Protein AF-A0A2G6E6X2-F1 (afdb_monomer)

Structure (mmCIF, N/CA/C/O backbone):
data_AF-A0A2G6E6X2-F1
#
_entry.id   AF-A0A2G6E6X2-F1
#
loop_
_atom_site.group_PDB
_atom_site.id
_atom_site.type_symbol
_atom_site.label_atom_id
_atom_site.label_alt_id
_atom_site.label_comp_id
_atom_site.label_asym_id
_atom_site.label_entity_id
_atom_site.label_seq_id
_atom_site.pdbx_PDB_ins_code
_atom_site.Cartn_x
_atom_site.Cartn_y
_atom_site.Cartn_z
_atom_site.occupancy
_atom_site.B_iso_or_equiv
_atom_site.auth_seq_id
_atom_site.auth_comp_id
_atom_site.auth_asym_id
_atom_site.auth_atom_id
_atom_site.pdbx_PDB_model_num
ATOM 1 N N . MET A 1 1 ? -50.932 -35.150 56.507 1.00 39.62 1 MET A N 1
ATOM 2 C CA . MET A 1 1 ? -50.829 -35.403 55.051 1.00 39.62 1 MET A CA 1
ATOM 3 C C . MET A 1 1 ? -49.916 -34.354 54.433 1.00 39.62 1 MET A C 1
ATOM 5 O O . MET A 1 1 ? -49.886 -33.232 54.918 1.00 39.62 1 MET A O 1
ATOM 9 N N . LYS A 1 2 ? -49.070 -34.792 53.497 1.00 39.12 2 LYS A N 1
ATOM 10 C CA . LYS A 1 2 ? -47.773 -34.206 53.121 1.00 39.12 2 LYS A CA 1
ATOM 11 C C . LYS A 1 2 ? -47.887 -32.875 52.360 1.00 39.12 2 LYS A C 1
ATOM 13 O O . LYS A 1 2 ? -48.708 -32.743 51.461 1.00 39.12 2 LYS A O 1
ATOM 18 N N . LYS A 1 3 ? -47.009 -31.933 52.724 1.00 49.38 3 LYS A N 1
ATOM 19 C CA . LYS A 1 3 ? -46.726 -30.660 52.047 1.00 49.38 3 LYS A CA 1
ATOM 20 C C . LYS A 1 3 ? -45.724 -30.907 50.915 1.00 49.38 3 LYS A C 1
ATOM 22 O O . LYS A 1 3 ? -44.636 -31.379 51.216 1.00 49.38 3 LYS A O 1
ATOM 27 N N . TYR A 1 4 ? -46.055 -30.544 49.677 1.00 47.88 4 TYR A N 1
ATOM 28 C CA . TYR A 1 4 ? -45.090 -30.319 48.591 1.00 47.88 4 TYR A CA 1
ATOM 29 C C . TYR A 1 4 ? -45.676 -29.264 47.645 1.00 47.88 4 TYR A C 1
ATOM 31 O O . TYR A 1 4 ? -46.394 -29.597 46.708 1.00 47.88 4 TYR A O 1
ATOM 39 N N . PHE A 1 5 ? -45.425 -27.984 47.929 1.00 47.22 5 PHE A N 1
ATOM 40 C CA . PHE A 1 5 ? -45.621 -26.920 46.946 1.00 47.22 5 PHE A CA 1
ATOM 41 C C . PHE A 1 5 ? -44.286 -26.688 46.250 1.00 47.22 5 PHE A C 1
ATOM 43 O O . PHE A 1 5 ? -43.267 -26.442 46.892 1.00 47.22 5 PHE A O 1
ATOM 50 N N . ALA A 1 6 ? -44.319 -26.888 44.939 1.00 46.56 6 ALA A N 1
ATOM 51 C CA . ALA A 1 6 ? -43.189 -26.900 44.038 1.00 46.56 6 ALA A CA 1
ATOM 52 C C . ALA A 1 6 ? -42.480 -25.540 43.994 1.00 46.56 6 ALA A C 1
ATOM 54 O O . ALA A 1 6 ? -43.104 -24.503 43.768 1.00 46.56 6 ALA A O 1
ATOM 55 N N . HIS A 1 7 ? -41.159 -25.568 44.167 1.00 42.25 7 HIS A N 1
ATOM 56 C CA . HIS A 1 7 ? -40.281 -24.463 43.814 1.00 42.25 7 HIS A CA 1
ATOM 57 C C . HIS A 1 7 ? -40.284 -24.302 42.290 1.00 42.25 7 HIS A C 1
ATOM 59 O O . HIS A 1 7 ? -39.694 -25.104 41.568 1.00 42.25 7 HIS A O 1
ATOM 65 N N . LEU A 1 8 ? -40.973 -23.270 41.804 1.00 44.78 8 LEU A N 1
ATOM 66 C CA . LEU A 1 8 ? -40.861 -22.790 40.433 1.00 44.78 8 LEU A CA 1
ATOM 67 C C . LEU A 1 8 ? -39.508 -22.073 40.312 1.00 44.78 8 LEU A C 1
ATOM 69 O O . LEU A 1 8 ? -39.375 -20.903 40.669 1.00 44.78 8 LEU A O 1
ATOM 73 N N . ALA A 1 9 ? -38.481 -22.807 39.889 1.00 46.12 9 ALA A N 1
ATOM 74 C CA . ALA A 1 9 ? -37.189 -22.240 39.539 1.00 46.12 9 ALA A CA 1
ATOM 75 C C . ALA A 1 9 ? -37.360 -21.406 38.261 1.00 46.12 9 ALA A C 1
ATOM 77 O O . ALA A 1 9 ? -37.463 -21.943 37.159 1.00 46.12 9 ALA A O 1
ATOM 78 N N . VAL A 1 10 ? -37.443 -20.087 38.425 1.00 47.53 10 VAL A N 1
ATOM 79 C CA . VAL A 1 10 ? -37.364 -19.119 37.329 1.00 47.53 10 VAL A CA 1
ATOM 80 C C . VAL A 1 10 ? -35.940 -19.185 36.786 1.00 47.53 10 VAL A C 1
ATOM 82 O O . VAL A 1 10 ? -35.002 -18.662 37.382 1.00 47.53 10 VAL A O 1
ATOM 85 N N . PHE A 1 11 ? -35.776 -19.909 35.681 1.00 45.44 11 PHE A N 1
ATOM 86 C CA . PHE A 1 11 ? -34.536 -19.975 34.922 1.00 45.44 11 PHE A CA 1
ATOM 87 C C . PHE A 1 11 ? -34.435 -18.682 34.105 1.00 45.44 11 PHE A C 1
ATOM 89 O O . PHE A 1 11 ? -34.909 -18.596 32.974 1.00 45.44 11 PHE A O 1
ATOM 96 N N . THR A 1 12 ? -33.892 -17.631 34.718 1.00 47.84 12 THR A N 1
ATOM 97 C CA . THR A 1 12 ? -33.535 -16.402 34.009 1.00 47.84 12 THR A CA 1
ATOM 98 C C . THR A 1 12 ? -32.356 -16.739 33.105 1.00 47.84 12 THR A C 1
ATOM 100 O O . THR A 1 12 ? -31.218 -16.833 33.559 1.00 47.84 12 THR A O 1
ATOM 103 N N . ILE A 1 13 ? -32.640 -16.996 31.829 1.00 49.22 13 ILE A N 1
ATOM 104 C CA . ILE A 1 13 ? -31.617 -17.107 30.792 1.00 49.22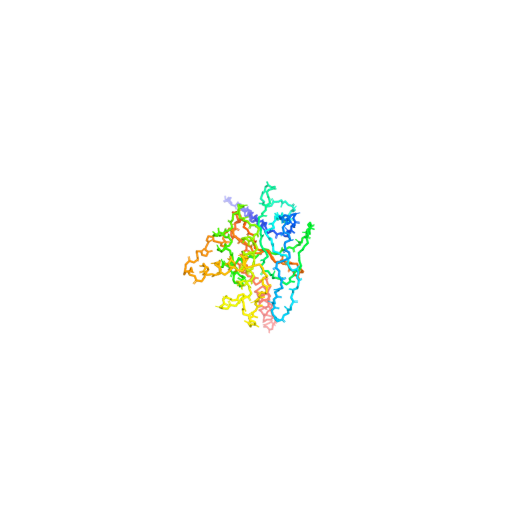 13 ILE A CA 1
ATOM 105 C C . ILE A 1 13 ? -30.956 -15.732 30.717 1.00 49.22 13 ILE A C 1
ATOM 107 O O . ILE A 1 13 ? -31.559 -14.769 30.244 1.00 49.22 13 ILE A O 1
ATOM 111 N N . ALA A 1 14 ? -29.749 -15.638 31.272 1.00 43.75 14 ALA A N 1
ATOM 112 C CA . ALA A 1 14 ? -28.878 -14.491 31.114 1.00 43.75 14 ALA A CA 1
ATOM 113 C C . ALA A 1 14 ? -28.664 -14.291 29.611 1.00 43.75 14 ALA A C 1
ATOM 115 O O . ALA A 1 14 ? -28.011 -15.105 28.958 1.00 43.75 14 ALA A O 1
ATOM 116 N N . LEU A 1 15 ? -29.294 -13.248 29.063 1.00 42.19 15 LEU A N 1
ATOM 117 C CA . LEU A 1 15 ? -29.033 -12.782 27.712 1.00 42.19 15 LEU A CA 1
ATOM 118 C C . LEU A 1 15 ? -27.537 -12.494 27.625 1.00 42.19 15 LEU A C 1
ATOM 120 O O . LEU A 1 15 ? -27.013 -11.627 28.322 1.00 42.19 15 LEU A O 1
ATOM 124 N N . SER A 1 16 ? -26.873 -13.277 26.787 1.00 40.50 16 SER A N 1
ATOM 125 C CA . SER A 1 16 ? -25.506 -13.085 26.343 1.00 40.50 16 SER A CA 1
ATOM 126 C C . SER A 1 16 ? -25.294 -11.625 25.956 1.00 40.50 16 SER A C 1
ATOM 128 O O . SER A 1 16 ? -25.877 -11.136 24.987 1.00 40.50 16 SER A O 1
ATOM 130 N N . SER A 1 17 ? -24.454 -10.937 26.722 1.00 36.91 17 SER A N 1
ATOM 131 C CA . SER A 1 17 ? -23.804 -9.707 26.304 1.00 36.91 17 SER A CA 1
ATOM 132 C C . SER A 1 17 ? -22.974 -10.029 25.065 1.00 36.91 17 SER A C 1
ATOM 134 O O . SER A 1 17 ? -21.858 -10.537 25.170 1.00 36.91 17 SER A O 1
ATOM 136 N N . PHE A 1 18 ? -23.552 -9.803 23.888 1.00 39.22 18 PHE A N 1
ATOM 137 C CA . PHE A 1 18 ? -22.788 -9.723 22.657 1.00 39.22 18 PHE A CA 1
ATOM 138 C C . PHE A 1 18 ? -21.896 -8.496 22.792 1.00 39.22 18 PHE A C 1
ATOM 140 O O . PHE A 1 18 ? -22.366 -7.363 22.697 1.00 39.22 18 PHE A O 1
ATOM 147 N N . SER A 1 19 ? -20.622 -8.724 23.089 1.00 35.84 19 SER A N 1
ATOM 148 C CA . SER A 1 19 ? -19.588 -7.722 22.892 1.00 35.84 19 SER A CA 1
ATOM 149 C C . SER A 1 19 ? -19.613 -7.377 21.406 1.00 35.84 19 SER A C 1
ATOM 151 O O . SER A 1 19 ? -19.206 -8.192 20.581 1.00 35.84 19 SER A O 1
ATOM 153 N N . ALA A 1 20 ? -20.182 -6.223 21.056 1.00 42.12 20 ALA A N 1
ATOM 154 C CA . ALA A 1 20 ? -20.065 -5.687 19.712 1.00 42.12 20 ALA A CA 1
ATOM 155 C C . ALA A 1 20 ? -18.569 -5.493 19.452 1.00 42.12 20 ALA A C 1
ATOM 157 O O . ALA A 1 20 ? -17.899 -4.733 20.151 1.00 42.12 20 ALA A O 1
ATOM 158 N N . ILE A 1 21 ? -18.023 -6.281 18.531 1.00 46.59 21 ILE A N 1
ATOM 159 C CA . ILE A 1 21 ? -16.627 -6.167 18.130 1.00 46.59 21 ILE A CA 1
ATOM 160 C C . ILE A 1 21 ? -16.559 -4.897 17.291 1.00 46.59 21 ILE A C 1
ATOM 162 O O . ILE A 1 21 ? -17.195 -4.818 16.242 1.00 46.59 21 ILE A O 1
ATOM 166 N N . ALA A 1 22 ? -15.848 -3.893 17.797 1.00 48.19 22 ALA A N 1
ATOM 167 C CA . ALA A 1 22 ? -15.653 -2.615 17.133 1.00 48.19 22 ALA A CA 1
ATOM 168 C C . ALA A 1 22 ? -14.856 -2.824 15.833 1.00 48.19 22 ALA A C 1
ATOM 170 O O . ALA A 1 22 ? -13.625 -2.822 15.834 1.00 48.19 22 ALA A O 1
ATOM 171 N N . SER A 1 23 ? -15.551 -3.042 14.718 1.00 59.25 23 SER A N 1
ATOM 172 C CA . SER A 1 23 ? -14.964 -2.907 13.388 1.00 59.25 23 SER A CA 1
ATOM 173 C C . SER A 1 23 ? -14.693 -1.426 13.128 1.00 59.25 23 SER A C 1
ATOM 175 O O . SER A 1 23 ? -15.554 -0.587 13.399 1.00 59.25 23 SER A O 1
ATOM 177 N N . ALA A 1 24 ? -13.519 -1.083 12.593 1.00 59.50 24 ALA A N 1
ATOM 178 C CA . ALA A 1 24 ? -13.311 0.268 12.078 1.00 59.50 24 ALA A CA 1
ATOM 179 C C . ALA A 1 24 ? -14.327 0.517 10.957 1.00 59.50 24 ALA A C 1
ATOM 181 O O . ALA A 1 24 ? -14.365 -0.242 9.990 1.00 59.50 24 ALA A O 1
ATOM 182 N N . GLU A 1 25 ? -15.143 1.558 11.094 1.00 75.75 25 GLU A N 1
ATOM 183 C CA . GLU A 1 25 ? -16.152 1.918 10.090 1.00 75.75 25 GLU A CA 1
ATOM 184 C C . GLU A 1 25 ? -15.722 3.115 9.250 1.00 75.75 25 GLU A C 1
ATOM 186 O O . GLU A 1 25 ? -16.226 3.308 8.142 1.00 75.75 25 GLU A O 1
ATOM 191 N N . SER A 1 26 ? -14.780 3.923 9.748 1.00 78.94 26 SER A N 1
ATOM 192 C CA . SER A 1 26 ? -14.285 5.074 9.006 1.00 78.94 26 SER A CA 1
ATOM 193 C C . SER A 1 26 ? -12.780 5.275 9.140 1.00 78.94 26 SER A C 1
ATOM 195 O O . SER A 1 26 ? -12.163 5.065 10.186 1.00 78.94 26 SER A O 1
ATOM 197 N N . LEU A 1 27 ? -12.194 5.722 8.036 1.00 81.38 27 LEU A N 1
ATOM 198 C CA . LEU A 1 27 ? -10.798 6.083 7.893 1.00 81.38 27 LEU A CA 1
ATOM 199 C C . LEU A 1 27 ? -10.741 7.531 7.432 1.00 81.38 27 LEU A C 1
ATOM 201 O O . LEU A 1 27 ? -11.358 7.918 6.442 1.00 81.38 27 LEU A O 1
ATOM 205 N N . THR A 1 28 ? -9.985 8.354 8.149 1.00 82.50 28 THR A N 1
ATOM 206 C CA . THR A 1 28 ? -9.711 9.729 7.745 1.00 82.50 28 THR A CA 1
ATOM 207 C C . THR A 1 28 ? -8.236 9.900 7.434 1.00 82.50 28 THR A C 1
ATOM 209 O O . THR A 1 28 ? -7.378 9.744 8.303 1.00 82.50 28 THR A O 1
ATOM 212 N N . VAL A 1 29 ? -7.921 10.309 6.207 1.00 78.12 29 VAL A N 1
ATOM 213 C CA . VAL A 1 29 ? -6.547 10.652 5.826 1.00 78.12 29 VAL A CA 1
ATOM 214 C C . VAL A 1 29 ? -6.224 12.043 6.357 1.00 78.12 29 VAL A C 1
ATOM 216 O O . VAL A 1 29 ? -6.587 13.043 5.744 1.00 78.12 29 VAL A O 1
ATOM 219 N N . LYS A 1 30 ? -5.551 12.150 7.505 1.00 77.88 30 LYS A N 1
ATOM 220 C CA . LYS A 1 30 ? -5.237 13.462 8.104 1.00 77.88 30 LYS A CA 1
ATOM 221 C C . LYS A 1 30 ? -4.086 14.145 7.400 1.00 77.88 30 LYS A C 1
ATOM 223 O O . LYS A 1 30 ? -4.152 15.325 7.059 1.00 77.88 30 LYS A O 1
ATOM 228 N N . ASN A 1 31 ? -3.024 13.394 7.155 1.00 67.88 31 ASN A N 1
ATOM 229 C CA . ASN A 1 31 ? -1.851 13.920 6.495 1.00 67.88 31 ASN A CA 1
ATOM 230 C C . ASN A 1 31 ? -1.331 12.905 5.492 1.00 67.88 31 ASN A C 1
ATOM 232 O O . ASN A 1 31 ? -0.975 11.784 5.830 1.00 67.88 31 ASN A O 1
ATOM 236 N N . PHE A 1 32 ? -1.164 13.353 4.254 1.00 65.75 32 PHE A N 1
ATOM 237 C CA . PHE A 1 32 ? -0.033 12.863 3.489 1.00 65.75 32 PHE A CA 1
ATOM 238 C C . PHE A 1 32 ? 1.196 13.393 4.221 1.00 65.75 32 PHE A C 1
ATOM 240 O O . PHE A 1 32 ? 1.297 14.614 4.402 1.00 65.75 32 PHE A O 1
ATOM 247 N N . ALA A 1 33 ? 2.118 12.529 4.656 1.00 55.00 33 ALA A N 1
ATOM 248 C CA . ALA A 1 33 ? 3.473 13.015 4.899 1.00 55.00 33 ALA A CA 1
ATOM 249 C C . ALA A 1 33 ? 3.837 13.868 3.668 1.00 55.00 33 ALA A C 1
ATOM 251 O O . ALA A 1 33 ? 3.526 13.442 2.562 1.00 55.00 33 ALA A O 1
ATOM 252 N N . GLN A 1 34 ? 4.311 15.108 3.858 1.00 46.97 34 GLN A N 1
ATOM 253 C CA . GLN A 1 34 ? 4.356 16.240 2.899 1.00 46.97 34 GLN A CA 1
ATOM 254 C C . GLN A 1 34 ? 5.108 15.990 1.563 1.00 46.97 34 GLN A C 1
ATOM 256 O O . GLN A 1 34 ? 5.970 16.766 1.154 1.00 46.97 34 GLN A O 1
ATOM 261 N N . LEU A 1 35 ? 4.826 14.897 0.869 1.00 47.53 35 LEU A N 1
ATOM 262 C CA . LEU A 1 35 ? 5.698 14.223 -0.079 1.00 47.53 35 LEU A CA 1
ATOM 263 C C . LEU A 1 35 ? 4.878 13.618 -1.213 1.00 47.53 35 LEU A C 1
ATOM 265 O O . LEU A 1 35 ? 5.157 12.515 -1.664 1.00 47.53 35 LEU A O 1
ATOM 269 N N . GLN A 1 36 ? 3.886 14.350 -1.722 1.00 54.31 36 GLN A N 1
ATOM 270 C CA . GLN A 1 36 ? 3.349 14.024 -3.039 1.00 54.31 36 GLN A CA 1
ATOM 271 C C . GLN A 1 36 ? 4.418 14.341 -4.086 1.00 54.31 36 GLN A C 1
ATOM 273 O O . GLN A 1 36 ? 4.523 15.455 -4.595 1.00 54.31 36 GLN A O 1
ATOM 278 N N . TRP A 1 37 ? 5.271 13.362 -4.357 1.00 60.75 37 TRP A N 1
ATOM 279 C CA . TRP A 1 37 ? 6.139 13.373 -5.521 1.00 60.75 37 TRP A CA 1
ATOM 280 C C . TRP A 1 37 ? 5.356 12.773 -6.677 1.00 60.75 37 TRP A C 1
ATOM 282 O O . TRP A 1 37 ? 4.919 11.633 -6.585 1.00 60.75 37 TRP A O 1
ATOM 292 N N . LYS A 1 38 ? 5.186 13.529 -7.764 1.00 63.72 38 LYS A N 1
ATOM 293 C CA . LYS A 1 38 ? 4.727 12.963 -9.036 1.00 63.72 38 LYS A CA 1
ATOM 294 C C . LYS A 1 38 ? 5.872 12.123 -9.591 1.00 63.72 38 LYS A C 1
ATOM 296 O O . LYS A 1 38 ? 6.816 12.684 -10.142 1.00 63.72 38 LYS A O 1
ATOM 301 N N . THR A 1 39 ? 5.844 10.816 -9.359 1.00 65.94 39 THR A N 1
ATOM 302 C CA . THR A 1 39 ? 7.018 9.952 -9.572 1.00 65.94 39 THR A CA 1
ATOM 303 C C . THR A 1 39 ? 7.047 9.263 -10.931 1.00 65.94 39 THR A C 1
ATOM 305 O O . THR A 1 39 ? 8.112 8.794 -11.335 1.00 65.94 39 THR A O 1
ATOM 308 N N . GLY A 1 40 ? 5.941 9.259 -11.678 1.00 81.75 40 GLY A N 1
ATOM 309 C CA . GLY A 1 40 ? 5.921 8.631 -12.995 1.00 81.75 40 GLY A CA 1
ATOM 310 C C . GLY A 1 40 ? 4.551 8.556 -13.658 1.00 81.75 40 GLY A C 1
ATOM 311 O O . GLY A 1 40 ? 3.591 9.233 -13.266 1.00 81.75 40 GLY A O 1
ATOM 312 N N . THR A 1 41 ? 4.526 7.725 -14.693 1.00 90.75 41 THR A N 1
ATOM 313 C CA . THR A 1 41 ? 3.328 7.179 -15.330 1.00 90.75 41 THR A CA 1
ATOM 314 C C . THR A 1 41 ? 3.292 5.698 -14.983 1.00 90.75 41 THR A C 1
ATOM 316 O O . THR A 1 41 ? 4.337 5.053 -15.010 1.00 90.75 41 THR A O 1
ATOM 319 N N . PHE A 1 42 ? 2.126 5.154 -14.665 1.00 93.00 42 PHE A N 1
ATOM 320 C CA . PHE A 1 42 ? 1.961 3.709 -14.549 1.00 93.00 42 PHE A CA 1
ATOM 321 C C . PHE A 1 42 ? 0.794 3.249 -15.413 1.00 93.00 42 PHE A C 1
ATOM 323 O O . PHE A 1 42 ? -0.042 4.056 -15.831 1.00 93.00 42 PHE A O 1
ATOM 330 N N . TRP A 1 43 ? 0.747 1.953 -15.674 1.00 94.81 43 TRP A N 1
ATOM 331 C CA . TRP A 1 43 ? -0.369 1.298 -16.319 1.00 94.81 43 TRP A CA 1
ATOM 332 C C . TRP A 1 43 ? -0.927 0.238 -15.392 1.00 94.81 43 TRP A C 1
ATOM 334 O O . TRP A 1 43 ? -0.172 -0.495 -14.762 1.00 94.81 43 TRP A O 1
ATOM 344 N N . SER A 1 44 ? -2.250 0.193 -15.295 1.00 92.94 44 SER A N 1
ATOM 345 C CA . SER A 1 44 ? -2.957 -0.857 -14.574 1.00 92.94 44 SER A CA 1
ATOM 346 C C . SER A 1 44 ? -4.123 -1.327 -15.424 1.00 92.94 44 SER A C 1
ATOM 348 O O . SER A 1 44 ? -4.857 -0.498 -15.973 1.00 92.94 44 SER A O 1
ATOM 350 N N . GLU A 1 45 ? -4.247 -2.640 -15.617 1.00 92.00 45 GLU A N 1
ATOM 351 C CA . GLU A 1 45 ? -5.273 -3.229 -16.491 1.00 92.00 45 GLU A CA 1
ATOM 352 C C . GLU A 1 45 ? -5.295 -2.588 -17.896 1.00 92.00 45 GLU A C 1
ATOM 354 O O . GLU A 1 45 ? -6.345 -2.268 -18.463 1.00 92.00 45 GLU A O 1
ATOM 359 N N . GLY A 1 46 ? -4.105 -2.299 -18.438 1.00 91.00 46 GLY A N 1
ATOM 360 C CA . GLY A 1 46 ? -3.918 -1.661 -19.746 1.00 91.00 46 GLY A CA 1
ATOM 361 C C . GLY A 1 46 ? -4.307 -0.177 -19.832 1.00 91.00 46 GLY A C 1
ATOM 362 O O . GLY A 1 46 ? -4.239 0.405 -20.917 1.00 91.00 46 GLY A O 1
ATOM 363 N N . LYS A 1 47 ? -4.707 0.470 -18.730 1.00 94.12 47 LYS A N 1
ATOM 364 C CA . LYS A 1 47 ? -5.034 1.906 -18.692 1.00 94.12 47 LYS A CA 1
ATOM 365 C C . LYS A 1 47 ? -3.851 2.721 -18.200 1.00 94.12 47 LYS A C 1
ATOM 367 O O . LYS A 1 47 ? -3.223 2.363 -17.217 1.00 94.12 47 LYS A O 1
ATOM 372 N N . GLU A 1 48 ? -3.570 3.835 -18.872 1.00 95.25 48 GLU A N 1
ATOM 373 C CA . GLU A 1 48 ? -2.483 4.755 -18.516 1.00 95.25 48 GLU A CA 1
ATOM 374 C C . GLU A 1 48 ? -2.914 5.739 -17.411 1.00 95.25 48 GLU A C 1
ATOM 376 O O . GLU A 1 48 ? -3.932 6.424 -17.535 1.00 95.25 48 GLU A O 1
ATOM 381 N N . HIS A 1 49 ? -2.089 5.880 -16.373 1.00 92.94 49 HIS A N 1
ATOM 382 C CA . HIS A 1 49 ? -2.287 6.795 -15.248 1.00 92.94 49 HIS A CA 1
ATOM 383 C C . HIS A 1 49 ? -1.088 7.741 -15.105 1.00 92.94 49 HIS A C 1
ATOM 385 O O . HIS A 1 49 ? 0.045 7.316 -14.881 1.00 92.94 49 HIS A O 1
ATOM 391 N N . LYS A 1 50 ? -1.329 9.055 -15.222 1.00 91.50 50 LYS A N 1
ATOM 392 C CA . LYS A 1 50 ? -0.278 10.093 -15.223 1.00 91.50 50 LYS A CA 1
ATOM 393 C C . LYS A 1 50 ? -0.248 10.900 -13.937 1.00 91.50 50 LYS A C 1
ATOM 395 O O . LYS A 1 50 ? -1.286 11.295 -13.416 1.00 91.50 50 LYS A O 1
ATOM 400 N N . GLY A 1 51 ? 0.960 11.276 -13.514 1.00 83.38 51 GLY A N 1
ATOM 401 C CA . GLY A 1 51 ? 1.156 12.265 -12.450 1.00 83.38 51 GLY A CA 1
ATOM 402 C C . GLY A 1 51 ? 0.756 11.754 -11.069 1.00 83.38 51 GLY A C 1
ATOM 403 O O . GLY A 1 51 ? 0.298 12.539 -10.239 1.00 83.38 51 GLY A O 1
ATOM 404 N N . VAL A 1 52 ? 0.926 10.454 -10.854 1.00 83.19 52 VAL A N 1
ATOM 405 C CA . VAL A 1 52 ? 0.520 9.747 -9.642 1.00 83.19 52 VAL A CA 1
ATOM 406 C C . VAL A 1 52 ? 1.535 10.027 -8.539 1.00 83.19 52 VAL A C 1
ATOM 408 O O . VAL A 1 52 ? 2.746 10.086 -8.779 1.00 83.19 52 VAL A O 1
ATOM 411 N N . GLY A 1 53 ? 1.016 10.273 -7.338 1.00 86.12 53 GLY A N 1
ATOM 412 C CA . GLY A 1 53 ? 1.808 10.517 -6.144 1.00 86.12 53 GLY A CA 1
ATOM 413 C C . GLY A 1 53 ? 2.080 9.230 -5.376 1.00 86.12 53 GLY A C 1
ATOM 414 O O . GLY A 1 53 ? 1.160 8.456 -5.151 1.00 86.12 53 GLY A O 1
ATOM 415 N N . THR A 1 54 ? 3.312 9.038 -4.912 1.00 90.56 54 THR A N 1
ATOM 416 C CA . THR A 1 54 ? 3.664 7.960 -3.972 1.00 90.56 54 THR A CA 1
ATOM 417 C C . THR A 1 54 ? 4.023 8.546 -2.613 1.00 90.56 54 THR A C 1
ATOM 419 O O . THR A 1 54 ? 4.885 9.426 -2.552 1.00 90.56 54 THR A O 1
ATOM 422 N N . THR A 1 55 ? 3.413 8.073 -1.526 1.00 91.19 55 THR A N 1
ATOM 423 C CA . THR A 1 55 ? 3.747 8.522 -0.165 1.00 91.19 55 THR A CA 1
ATOM 424 C C . THR A 1 55 ? 3.250 7.536 0.887 1.00 91.19 55 THR A C 1
ATOM 426 O O . THR A 1 55 ? 2.211 6.914 0.704 1.00 91.19 55 THR A O 1
ATOM 429 N N . ALA A 1 56 ? 3.937 7.486 2.028 1.00 91.81 56 ALA A N 1
ATOM 430 C CA . ALA A 1 56 ? 3.340 7.003 3.267 1.00 91.81 56 ALA A CA 1
ATOM 431 C C . ALA A 1 56 ? 2.255 7.994 3.729 1.00 91.81 56 ALA A C 1
ATOM 433 O O . ALA A 1 56 ? 2.417 9.221 3.612 1.00 91.81 56 ALA A O 1
ATOM 434 N N . MET A 1 57 ? 1.149 7.475 4.246 1.00 91.44 57 MET A N 1
ATOM 435 C CA . MET A 1 57 ? 0.018 8.259 4.738 1.00 91.44 57 MET A CA 1
ATOM 436 C C . MET A 1 57 ? -0.114 8.127 6.244 1.00 91.44 57 MET A C 1
ATOM 438 O O . MET A 1 57 ? 0.026 7.034 6.775 1.00 91.44 57 MET A O 1
ATOM 442 N N . GLN A 1 58 ? -0.419 9.238 6.913 1.00 92.25 58 GLN A N 1
ATOM 443 C CA . GLN A 1 58 ? -0.847 9.247 8.304 1.00 92.25 58 GLN A CA 1
ATOM 444 C C . GLN A 1 58 ? -2.373 9.262 8.374 1.00 92.25 58 GLN A C 1
ATOM 446 O O . GLN A 1 58 ? -3.037 10.146 7.811 1.00 92.25 58 GLN A O 1
ATOM 451 N N . LEU A 1 59 ? -2.916 8.276 9.071 1.00 91.88 59 LEU A N 1
ATOM 452 C CA . LEU A 1 59 ? -4.315 7.893 9.021 1.00 91.88 59 LEU A CA 1
ATOM 453 C C . LEU A 1 59 ? -4.909 7.935 10.423 1.00 91.88 59 LEU A C 1
ATOM 455 O O . LEU A 1 59 ? -4.316 7.464 11.387 1.00 91.88 59 LEU A O 1
ATOM 459 N N . GLU A 1 60 ? -6.105 8.491 10.525 1.00 93.31 60 GLU A N 1
ATOM 460 C CA . GLU A 1 60 ? -6.945 8.382 11.708 1.00 93.31 60 GLU A CA 1
ATOM 461 C C . GLU A 1 60 ? -7.991 7.302 11.427 1.00 93.31 60 GLU A C 1
ATOM 463 O O . GLU A 1 60 ? -8.856 7.499 10.573 1.00 93.31 60 GLU A O 1
ATOM 468 N N . LEU A 1 61 ? -7.902 6.166 12.120 1.00 90.81 61 LEU A N 1
ATOM 469 C CA . LEU A 1 61 ? -8.929 5.123 12.077 1.00 90.81 61 LEU A CA 1
ATOM 470 C C . LEU A 1 61 ? -9.887 5.318 13.247 1.00 90.81 61 LEU A C 1
ATOM 472 O O . LEU A 1 61 ? -9.441 5.481 14.390 1.00 90.81 61 LEU A O 1
ATOM 476 N N . ARG A 1 62 ? -11.191 5.306 12.957 1.00 89.88 62 ARG A N 1
ATOM 477 C CA . ARG A 1 62 ? -12.250 5.416 13.962 1.00 89.88 62 ARG A CA 1
ATOM 478 C C . ARG A 1 62 ? -13.188 4.211 13.921 1.00 89.88 62 ARG A C 1
ATOM 480 O O . ARG A 1 62 ? -13.515 3.708 12.843 1.00 89.88 62 ARG A O 1
ATOM 487 N N . ASN A 1 63 ? -13.622 3.771 15.099 1.00 87.50 63 ASN A N 1
ATOM 488 C CA . ASN A 1 63 ? -14.656 2.746 15.250 1.00 87.50 63 ASN A CA 1
ATOM 489 C C . ASN A 1 63 ? -16.060 3.293 14.916 1.00 87.50 63 ASN A C 1
ATOM 491 O O . ASN A 1 63 ? -16.223 4.461 14.549 1.00 87.50 63 ASN A O 1
ATOM 495 N N . THR A 1 64 ? -17.065 2.429 15.047 1.00 82.25 64 THR A N 1
ATOM 496 C CA . THR A 1 64 ? -18.504 2.711 14.900 1.00 82.25 64 THR A CA 1
ATOM 497 C C . THR A 1 64 ? -18.991 3.853 15.797 1.00 82.25 64 THR A C 1
ATOM 499 O O . THR A 1 64 ? -19.882 4.616 15.425 1.00 82.25 64 THR A O 1
ATOM 502 N N . GLU A 1 65 ? -18.382 4.028 16.970 1.00 85.88 65 GLU A N 1
ATOM 503 C CA . GLU A 1 65 ? -18.704 5.091 17.929 1.00 85.88 65 GLU A CA 1
ATOM 504 C C . GLU A 1 65 ? -18.013 6.425 17.592 1.00 85.88 65 GLU A C 1
ATOM 506 O O . GLU A 1 65 ? -18.258 7.445 18.239 1.00 85.88 65 GLU A O 1
ATOM 511 N N . GLY A 1 66 ? -17.160 6.442 16.564 1.00 85.81 66 GLY A N 1
ATOM 512 C CA . GLY A 1 66 ? -16.376 7.606 16.169 1.00 85.81 66 GLY A CA 1
ATOM 513 C C . GLY A 1 66 ? -15.150 7.852 17.051 1.00 85.81 66 GLY A C 1
ATOM 514 O O . GLY A 1 66 ? -14.554 8.925 16.966 1.00 85.81 66 GLY A O 1
ATOM 515 N N . GLU A 1 67 ? -14.739 6.897 17.879 1.00 88.56 67 GLU A N 1
ATOM 516 C CA . GLU A 1 67 ? -13.546 6.965 18.726 1.00 88.56 67 GLU A CA 1
ATOM 517 C C . GLU A 1 67 ? -12.299 6.515 17.955 1.00 88.56 67 GLU A C 1
ATOM 519 O O . GLU A 1 67 ? -12.366 5.638 17.095 1.00 88.56 67 GLU A O 1
ATOM 524 N N . MET A 1 68 ? -11.138 7.113 18.248 1.00 88.50 68 MET A N 1
ATOM 525 C CA . MET A 1 68 ? -9.880 6.727 17.601 1.00 88.50 68 MET A CA 1
ATOM 526 C C . MET A 1 68 ? -9.383 5.380 18.117 1.00 88.50 68 MET A C 1
ATOM 528 O O . MET A 1 68 ? -9.226 5.191 19.320 1.00 88.50 68 MET A O 1
ATOM 532 N N . MET A 1 69 ? -9.037 4.481 17.196 1.00 86.00 69 MET A N 1
ATOM 533 C CA . MET A 1 69 ? -8.640 3.113 17.544 1.00 86.00 69 MET A CA 1
ATOM 534 C C . MET A 1 69 ? -7.249 2.992 18.185 1.00 86.00 69 MET A C 1
ATOM 536 O O . MET A 1 69 ? -6.956 1.957 18.771 1.00 86.00 69 MET A O 1
ATOM 540 N N . ASN A 1 70 ? -6.398 4.022 18.100 1.00 86.06 70 ASN A N 1
ATOM 541 C CA . ASN A 1 70 ? -5.049 4.021 18.687 1.00 86.06 70 ASN A CA 1
ATOM 542 C C . ASN A 1 70 ? -4.819 5.193 19.650 1.00 86.06 70 ASN A C 1
ATOM 544 O O . ASN A 1 70 ? -3.796 5.860 19.581 1.00 86.06 70 ASN A O 1
ATOM 548 N N . GLY A 1 71 ? -5.794 5.500 20.513 1.00 80.62 71 GLY A N 1
ATOM 549 C CA . GLY A 1 71 ? -5.576 6.424 21.637 1.00 80.62 71 GLY A CA 1
ATOM 550 C C . GLY A 1 71 ? -4.969 7.779 21.244 1.00 80.62 71 GLY A C 1
ATOM 551 O O . GLY A 1 71 ? -4.023 8.221 21.882 1.00 80.62 71 GLY A O 1
ATOM 552 N N . GLU A 1 72 ? -5.511 8.408 20.194 1.00 85.56 72 GLU A N 1
ATOM 553 C CA . GLU A 1 72 ? -5.062 9.673 19.568 1.00 85.56 72 GLU A CA 1
ATOM 554 C C . GLU A 1 72 ? -3.855 9.595 18.614 1.00 85.56 72 GLU A C 1
ATOM 556 O O . GLU A 1 72 ? -3.630 10.529 17.839 1.00 85.56 72 GLU A O 1
ATOM 561 N N . GLU A 1 73 ? -3.120 8.487 18.573 1.00 87.56 73 GLU A N 1
ATOM 562 C CA . GLU A 1 73 ? -2.015 8.315 17.631 1.00 87.56 73 GLU A CA 1
ATOM 563 C C . GLU A 1 73 ? -2.508 8.013 16.205 1.00 87.56 73 GLU A C 1
ATOM 565 O O . GLU A 1 73 ? -3.505 7.318 15.982 1.00 87.56 73 GLU A O 1
ATOM 570 N N . LEU A 1 74 ? -1.780 8.537 15.213 1.00 90.69 74 LEU A N 1
ATOM 571 C CA . LEU A 1 74 ? -2.052 8.283 13.800 1.00 90.69 74 LEU A CA 1
ATOM 572 C C . LEU A 1 74 ? -1.360 7.000 13.348 1.00 90.69 74 LEU A C 1
ATOM 574 O O . LEU A 1 74 ? -0.190 6.766 13.643 1.00 90.69 74 LEU A O 1
ATOM 578 N N . PHE A 1 75 ? -2.064 6.213 12.549 1.00 91.94 75 PHE A N 1
ATOM 579 C CA . PHE A 1 75 ? -1.502 5.051 11.880 1.00 91.94 75 PHE A CA 1
ATOM 580 C C . PHE A 1 75 ? -0.697 5.469 10.657 1.00 91.94 75 PHE A C 1
ATOM 582 O O . PHE A 1 75 ? -0.980 6.500 10.044 1.00 91.94 75 PHE A O 1
ATOM 589 N N . VAL A 1 76 ? 0.256 4.634 10.252 1.00 93.19 76 VAL A N 1
ATOM 590 C CA . VAL A 1 76 ? 0.894 4.745 8.939 1.00 93.19 76 VAL A CA 1
ATOM 591 C C . VAL A 1 76 ? 0.289 3.714 7.994 1.00 93.19 76 VAL A C 1
ATOM 593 O O . VAL A 1 76 ? 0.124 2.554 8.372 1.00 93.19 76 VAL A O 1
ATOM 596 N N . GLY A 1 77 ? -0.001 4.127 6.762 1.00 94.69 77 GLY A N 1
ATOM 597 C CA . GLY A 1 77 ? -0.436 3.221 5.707 1.00 94.69 77 GLY A CA 1
ATOM 598 C C . GLY A 1 77 ? 0.079 3.576 4.318 1.00 94.69 77 GLY A C 1
ATOM 599 O O . GLY A 1 77 ? 0.613 4.667 4.086 1.00 94.69 77 GLY A O 1
ATOM 600 N N . PHE A 1 78 ? -0.108 2.633 3.402 1.00 96.19 78 PHE A N 1
ATOM 601 C CA . PHE A 1 78 ? 0.272 2.711 1.990 1.00 96.19 78 PHE A CA 1
ATOM 602 C C . PHE A 1 78 ? -0.913 2.327 1.104 1.00 96.19 78 PHE A C 1
ATOM 604 O O . PHE A 1 78 ? -1.760 1.540 1.518 1.00 96.19 78 PHE A O 1
ATOM 611 N N . CYS A 1 79 ? -0.972 2.876 -0.109 1.00 95.81 79 CYS A N 1
ATOM 612 C CA . CYS A 1 79 ? -1.978 2.492 -1.101 1.00 95.81 79 CYS A CA 1
ATOM 613 C C . CYS A 1 79 ? -1.760 1.039 -1.536 1.00 95.81 79 CYS A C 1
ATOM 615 O O . CYS A 1 79 ? -0.619 0.663 -1.793 1.00 95.81 79 CYS A O 1
ATOM 617 N N . VAL A 1 80 ? -2.827 0.252 -1.664 1.00 96.38 80 VAL A N 1
ATOM 618 C CA . VAL A 1 80 ? -2.768 -1.092 -2.277 1.00 96.38 80 VAL A CA 1
ATOM 619 C C . VAL A 1 80 ? -3.472 -1.158 -3.630 1.00 96.38 80 VAL A C 1
ATOM 621 O O . VAL A 1 80 ? -3.184 -2.045 -4.422 1.00 96.38 80 VAL A O 1
ATOM 624 N N . ASP A 1 81 ? -4.322 -0.186 -3.946 1.00 92.56 81 ASP A N 1
ATOM 625 C CA . ASP A 1 81 ? -4.878 0.009 -5.286 1.00 92.56 81 ASP A CA 1
ATOM 626 C C . ASP A 1 81 ? -4.136 1.189 -5.939 1.00 92.56 81 ASP A C 1
ATOM 628 O O . ASP A 1 81 ? -3.952 2.211 -5.297 1.00 92.56 81 ASP A O 1
ATOM 632 N N . PRO A 1 82 ? -3.615 1.128 -7.168 1.00 89.38 82 PRO A N 1
ATOM 633 C CA . PRO A 1 82 ? -3.010 2.302 -7.799 1.00 89.38 82 PRO A CA 1
ATOM 634 C C . PRO A 1 82 ? -4.035 3.220 -8.501 1.00 89.38 82 PRO A C 1
ATOM 636 O O . PRO A 1 82 ? -3.741 4.387 -8.768 1.00 89.38 82 PRO A O 1
ATOM 639 N N . VAL A 1 83 ? -5.243 2.733 -8.796 1.00 90.94 83 VAL A N 1
ATOM 640 C CA . VAL A 1 83 ? -6.201 3.343 -9.734 1.00 90.94 83 VAL A CA 1
ATOM 641 C C . VAL A 1 83 ? -7.121 4.367 -9.078 1.00 90.94 83 VAL A C 1
ATOM 643 O O . VAL A 1 83 ? -7.456 5.391 -9.687 1.00 90.94 83 VAL A O 1
ATOM 646 N N . GLN A 1 84 ? -7.569 4.102 -7.855 1.00 91.44 84 GLN A N 1
ATOM 647 C CA . GLN A 1 84 ? -8.526 4.973 -7.182 1.00 91.44 84 GLN A CA 1
ATOM 648 C C . GLN A 1 84 ? -7.882 6.292 -6.710 1.00 91.44 84 GLN A C 1
ATOM 650 O O . GLN A 1 84 ? -6.666 6.400 -6.562 1.00 91.44 84 GLN A O 1
ATOM 655 N N . PRO A 1 85 ? -8.659 7.359 -6.471 1.00 90.31 85 PRO A N 1
ATOM 656 C CA . PRO A 1 85 ? -8.120 8.593 -5.912 1.00 90.31 85 PRO A CA 1
ATOM 657 C C . PRO A 1 85 ? -8.050 8.556 -4.377 1.00 90.31 85 PRO A C 1
ATOM 659 O O . PRO A 1 85 ? -8.872 7.923 -3.717 1.00 90.31 85 PRO A O 1
ATOM 662 N N . MET A 1 86 ? -7.128 9.338 -3.807 1.00 87.06 86 MET A N 1
ATOM 663 C CA . MET A 1 86 ? -7.113 9.704 -2.386 1.00 87.06 86 MET A CA 1
ATOM 664 C C . MET A 1 86 ? -6.933 11.214 -2.234 1.00 87.06 86 MET A C 1
ATOM 666 O O . MET A 1 86 ? -6.154 11.828 -2.966 1.00 87.06 86 MET A O 1
ATOM 670 N N . TYR A 1 87 ? -7.604 11.815 -1.249 1.00 85.75 87 TYR A N 1
ATOM 671 C CA . TYR A 1 87 ? -7.503 13.249 -0.965 1.00 85.75 87 TYR A CA 1
ATOM 672 C C . TYR A 1 87 ? -7.145 13.513 0.497 1.00 85.75 87 TYR A C 1
ATOM 674 O O . TYR A 1 87 ? -7.439 12.720 1.389 1.00 85.75 87 TYR A O 1
ATOM 682 N N . LYS A 1 88 ? -6.508 14.660 0.751 1.00 84.62 88 LYS A N 1
ATOM 683 C CA . LYS A 1 88 ? -6.132 15.071 2.106 1.00 84.62 88 LYS A CA 1
ATOM 684 C C . LYS A 1 88 ? -7.396 15.447 2.873 1.00 84.62 88 LYS A C 1
ATOM 686 O O . LYS A 1 88 ? -8.262 16.111 2.311 1.00 84.62 88 LYS A O 1
ATOM 691 N N . ASN A 1 89 ? -7.452 15.104 4.156 1.00 85.75 89 ASN A N 1
ATOM 692 C CA . ASN A 1 89 ? -8.583 15.337 5.056 1.00 85.75 89 ASN A CA 1
ATOM 693 C C . ASN A 1 89 ? -9.880 14.657 4.602 1.00 85.75 89 ASN A C 1
ATOM 695 O O . ASN A 1 89 ? -10.962 15.034 5.047 1.00 85.75 89 ASN A O 1
ATOM 699 N N . LEU A 1 90 ? -9.780 13.672 3.710 1.00 85.62 90 LEU A N 1
ATOM 700 C CA . LEU A 1 90 ? -10.925 12.893 3.288 1.00 85.62 90 LEU A CA 1
ATOM 701 C C . LEU A 1 90 ? -11.257 11.880 4.386 1.00 85.62 90 LEU A C 1
ATOM 703 O O . LEU A 1 90 ? -10.423 11.039 4.718 1.00 85.62 90 LEU A O 1
ATOM 707 N N . ALA A 1 91 ? -12.463 11.989 4.937 1.00 89.44 91 ALA A N 1
ATOM 708 C CA . ALA A 1 91 ? -13.067 10.969 5.780 1.00 89.44 91 ALA A CA 1
ATOM 709 C C . ALA A 1 91 ? -13.906 10.047 4.893 1.00 89.44 91 ALA A C 1
ATOM 711 O O . ALA A 1 91 ? -14.799 10.510 4.177 1.00 89.44 91 ALA A O 1
ATOM 712 N N . VAL A 1 92 ? -13.589 8.759 4.911 1.00 89.69 92 VAL A N 1
ATOM 713 C CA . VAL A 1 92 ? -14.249 7.727 4.115 1.00 89.69 92 VAL A CA 1
ATOM 714 C C . VAL A 1 92 ? -14.731 6.618 5.025 1.00 89.69 92 VAL A C 1
ATOM 716 O O . VAL A 1 92 ? -14.028 6.225 5.952 1.00 89.69 92 VAL A O 1
ATOM 719 N N . ASN A 1 93 ? -15.920 6.096 4.742 1.00 91.25 93 ASN A N 1
ATOM 720 C CA . ASN A 1 93 ? -16.327 4.838 5.345 1.00 91.25 93 ASN A CA 1
ATOM 721 C C . ASN A 1 93 ? -15.565 3.714 4.648 1.00 91.25 93 ASN A C 1
ATOM 723 O O . ASN A 1 93 ? -15.470 3.706 3.413 1.00 91.25 93 ASN A O 1
ATOM 727 N N . VAL A 1 94 ? -15.015 2.804 5.441 1.00 92.31 94 VAL A N 1
ATOM 728 C CA . VAL A 1 94 ? -14.201 1.690 4.957 1.00 92.31 94 VAL A CA 1
ATOM 729 C C . VAL A 1 94 ? -14.648 0.394 5.601 1.00 92.31 94 VAL A C 1
ATOM 731 O O . VAL A 1 94 ? -15.198 0.387 6.700 1.00 92.31 94 VAL A O 1
ATOM 734 N N . THR A 1 95 ? -14.379 -0.707 4.916 1.00 91.56 95 THR A N 1
ATOM 735 C CA . THR A 1 95 ? -14.422 -2.042 5.508 1.00 91.56 95 THR A CA 1
ATOM 736 C C . THR A 1 95 ? -12.992 -2.493 5.748 1.00 91.56 95 THR A C 1
ATOM 738 O O . THR A 1 95 ? -12.166 -2.407 4.846 1.00 91.56 95 THR A O 1
ATOM 741 N N . MET A 1 96 ? -12.680 -2.939 6.962 1.00 91.12 96 MET A N 1
ATOM 742 C CA . MET A 1 96 ? -11.363 -3.496 7.260 1.00 91.12 96 MET A CA 1
ATOM 743 C C . MET A 1 96 ? -11.357 -4.981 6.915 1.00 91.12 96 MET A C 1
ATOM 745 O O . MET A 1 96 ? -12.119 -5.754 7.491 1.00 91.12 96 MET A O 1
ATOM 749 N N . THR A 1 97 ? -10.474 -5.365 6.005 1.00 91.56 97 THR A N 1
ATOM 750 C CA . THR A 1 97 ? -10.315 -6.735 5.523 1.00 91.56 97 THR A CA 1
ATOM 751 C C . THR A 1 97 ? -8.941 -7.247 5.936 1.00 91.56 97 THR A C 1
ATOM 753 O O . THR A 1 97 ? -7.962 -6.497 5.959 1.00 91.56 97 THR A O 1
ATOM 756 N N . ASN A 1 98 ? -8.861 -8.517 6.324 1.00 92.00 98 ASN A N 1
ATOM 757 C CA . ASN A 1 98 ? -7.585 -9.140 6.656 1.00 92.00 98 ASN A CA 1
ATOM 758 C C . ASN A 1 98 ? -6.720 -9.260 5.384 1.00 92.00 98 ASN A C 1
ATOM 760 O O . ASN A 1 98 ? -7.233 -9.444 4.279 1.00 92.00 98 ASN A O 1
ATOM 764 N N . VAL A 1 99 ? -5.409 -9.079 5.536 1.00 94.38 99 VAL A N 1
ATOM 765 C CA . VAL A 1 99 ? -4.431 -9.080 4.439 1.00 94.38 99 VAL A CA 1
ATOM 766 C C . VAL A 1 99 ? -4.381 -10.410 3.683 1.00 94.38 99 VAL A C 1
ATOM 768 O O . VAL A 1 99 ? -4.056 -10.416 2.502 1.00 94.38 99 VAL A O 1
ATOM 771 N N . ASP A 1 100 ? -4.755 -11.516 4.326 1.00 93.31 100 ASP A N 1
ATOM 772 C CA . ASP A 1 100 ? -4.881 -12.850 3.722 1.00 93.31 100 ASP A CA 1
ATOM 773 C C . ASP A 1 100 ? -6.032 -12.975 2.706 1.00 93.31 100 ASP A C 1
ATOM 775 O O . ASP A 1 100 ? -6.019 -13.857 1.850 1.00 93.31 100 ASP A O 1
ATOM 779 N N . ASN A 1 101 ? -7.017 -12.080 2.777 1.00 93.62 101 ASN A N 1
ATOM 780 C CA . ASN A 1 101 ? -8.191 -12.064 1.909 1.00 93.62 101 ASN A CA 1
ATOM 781 C C . ASN A 1 101 ? -8.024 -11.130 0.699 1.00 93.62 101 ASN A C 1
ATOM 783 O O . ASN A 1 101 ? -8.958 -10.966 -0.087 1.00 93.62 101 ASN A O 1
ATOM 787 N N . VAL A 1 102 ? -6.853 -10.506 0.545 1.00 94.44 102 VAL A N 1
ATOM 788 C CA . VAL A 1 102 ? -6.526 -9.620 -0.575 1.00 94.44 102 VAL A CA 1
ATOM 789 C C . VAL A 1 102 ? -5.348 -10.209 -1.340 1.00 94.44 102 VAL A C 1
ATOM 791 O O . VAL A 1 102 ? -4.341 -10.584 -0.745 1.00 94.44 102 VAL A O 1
ATOM 794 N N . THR A 1 103 ? -5.455 -10.277 -2.667 1.00 94.69 103 THR A N 1
ATOM 795 C CA . THR A 1 103 ? -4.363 -10.732 -3.539 1.00 94.69 103 THR A CA 1
ATOM 796 C C . THR A 1 103 ? -3.082 -9.941 -3.261 1.00 94.69 103 THR A C 1
ATOM 798 O O . THR A 1 103 ? -3.098 -8.712 -3.292 1.00 94.69 103 THR A O 1
ATOM 801 N N . GLY A 1 104 ? -1.984 -10.640 -2.960 1.00 94.50 104 GLY A N 1
ATOM 802 C CA . GLY A 1 104 ? -0.699 -10.021 -2.614 1.00 94.50 104 GLY A CA 1
ATOM 803 C C . GLY A 1 104 ? -0.688 -9.281 -1.268 1.00 94.50 104 GLY A C 1
ATOM 804 O O . GLY A 1 104 ? 0.289 -8.615 -0.931 1.00 94.50 104 GLY A O 1
ATOM 805 N N . GLY A 1 105 ? -1.773 -9.334 -0.489 1.00 95.81 105 GLY A N 1
ATOM 806 C CA . GLY A 1 105 ? -1.912 -8.558 0.742 1.00 95.81 105 GLY A CA 1
ATOM 807 C C . GLY A 1 105 ? -0.913 -8.975 1.822 1.00 95.81 105 GLY A C 1
ATOM 808 O O . GLY A 1 105 ? -0.377 -8.114 2.520 1.00 95.81 105 GLY A O 1
ATOM 809 N N . LEU A 1 106 ? -0.611 -10.272 1.931 1.00 94.38 106 LEU A N 1
ATOM 810 C CA . LEU A 1 106 ? 0.368 -10.811 2.881 1.00 94.38 106 LEU A CA 1
ATOM 811 C C . LEU A 1 106 ? 1.800 -10.423 2.515 1.00 94.38 106 LEU A C 1
ATOM 813 O O . LEU A 1 106 ? 2.567 -10.002 3.377 1.00 94.38 106 LEU A O 1
ATOM 817 N N . GLU A 1 107 ? 2.149 -10.513 1.238 1.00 95.44 107 GLU A N 1
ATOM 818 C CA . GLU A 1 107 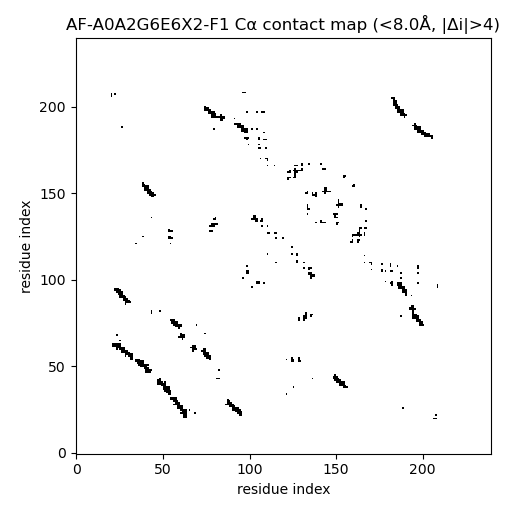? 3.436 -10.099 0.693 1.00 95.44 107 GLU A CA 1
ATOM 819 C C . GLU A 1 107 ? 3.636 -8.588 0.855 1.00 95.44 107 GLU A C 1
ATOM 821 O O . GLU A 1 107 ? 4.704 -8.139 1.277 1.00 95.44 107 GLU A O 1
ATOM 826 N N . ALA A 1 108 ? 2.590 -7.795 0.602 1.00 96.94 108 ALA A N 1
ATOM 827 C CA . ALA A 1 108 ? 2.599 -6.357 0.839 1.00 96.94 108 ALA A CA 1
ATOM 828 C C . ALA A 1 108 ? 2.743 -6.025 2.334 1.00 96.94 108 ALA A C 1
ATOM 830 O O . ALA A 1 108 ? 3.506 -5.123 2.683 1.00 96.94 108 ALA A O 1
ATOM 831 N N . ALA A 1 109 ? 2.062 -6.761 3.221 1.00 96.31 109 ALA A N 1
ATOM 832 C CA . ALA A 1 109 ? 2.185 -6.611 4.673 1.00 96.31 109 ALA A CA 1
ATOM 833 C C . ALA A 1 109 ? 3.596 -6.941 5.161 1.00 96.31 109 ALA A C 1
ATOM 835 O O . ALA A 1 109 ? 4.184 -6.172 5.919 1.00 96.31 109 ALA A O 1
ATOM 836 N N . TRP A 1 110 ? 4.162 -8.053 4.690 1.00 95.81 110 TRP A N 1
ATOM 837 C CA . TRP A 1 110 ? 5.528 -8.455 5.003 1.00 95.81 110 TRP A CA 1
ATOM 838 C C . TRP A 1 110 ? 6.538 -7.414 4.526 1.00 95.81 110 TRP A C 1
ATOM 840 O O . TRP A 1 110 ? 7.449 -7.045 5.270 1.00 95.81 110 TRP A O 1
ATOM 850 N N . LEU A 1 111 ? 6.368 -6.906 3.302 1.00 96.25 111 LEU A N 1
ATOM 851 C CA . LEU A 1 111 ? 7.265 -5.903 2.744 1.00 96.25 111 LEU A CA 1
ATOM 852 C C . LEU A 1 111 ? 7.168 -4.585 3.517 1.00 96.25 111 LEU A C 1
ATOM 854 O O . LEU A 1 111 ? 8.192 -3.963 3.809 1.00 96.25 111 LEU A O 1
ATOM 858 N N . PHE A 1 112 ? 5.949 -4.178 3.882 1.00 96.56 112 PHE A N 1
ATOM 859 C CA . PHE A 1 112 ? 5.716 -3.030 4.748 1.00 96.56 112 PHE A CA 1
ATOM 860 C C . PHE A 1 112 ? 6.447 -3.224 6.090 1.00 96.56 112 PHE A C 1
ATOM 862 O O . PHE A 1 112 ? 7.263 -2.376 6.449 1.00 96.56 112 PHE A O 1
ATOM 869 N N . ASP A 1 113 ? 6.255 -4.352 6.777 1.00 95.25 113 ASP A N 1
ATOM 870 C CA . ASP A 1 113 ? 6.894 -4.638 8.070 1.00 95.25 113 ASP A CA 1
ATOM 871 C C . ASP A 1 113 ? 8.428 -4.660 7.996 1.00 95.25 113 ASP A C 1
ATOM 873 O O . ASP A 1 113 ? 9.114 -4.093 8.848 1.00 95.25 113 ASP A O 1
ATOM 877 N N . SER A 1 114 ? 8.967 -5.269 6.940 1.00 94.56 114 SER A N 1
ATOM 878 C CA . SER A 1 114 ? 10.402 -5.522 6.793 1.00 94.56 114 SER A CA 1
ATOM 879 C C . SER A 1 114 ? 11.193 -4.286 6.368 1.00 94.56 114 SER A C 1
ATOM 881 O O . SER A 1 114 ? 12.356 -4.122 6.742 1.00 94.56 114 SER A O 1
ATOM 883 N N . VAL A 1 115 ? 10.593 -3.423 5.543 1.00 96.38 115 VAL A N 1
ATOM 884 C CA . VAL A 1 115 ? 11.304 -2.305 4.905 1.00 96.38 115 VAL A CA 1
ATOM 885 C C . VAL A 1 115 ? 10.987 -0.973 5.568 1.00 96.38 115 VAL A C 1
ATOM 887 O O . VAL A 1 115 ? 11.879 -0.126 5.699 1.00 96.38 115 VAL A O 1
ATOM 890 N N . TYR A 1 116 ? 9.732 -0.742 5.959 1.00 95.62 116 TYR A N 1
ATOM 891 C CA . TYR A 1 116 ? 9.323 0.575 6.420 1.00 95.62 116 TYR A CA 1
ATOM 892 C C . TYR A 1 116 ? 9.882 0.915 7.798 1.00 95.62 116 TYR A C 1
ATOM 894 O O . TYR A 1 116 ? 9.788 0.165 8.763 1.00 95.62 116 TYR A O 1
ATOM 902 N N . ASN A 1 117 ? 10.391 2.135 7.902 1.00 94.00 117 ASN A N 1
ATOM 903 C CA . ASN A 1 117 ? 10.622 2.823 9.159 1.00 94.00 117 ASN A CA 1
ATOM 904 C C . ASN A 1 117 ? 10.557 4.336 8.912 1.00 94.00 117 ASN A C 1
ATOM 906 O O . ASN A 1 117 ? 10.713 4.806 7.782 1.00 94.00 117 ASN A O 1
ATOM 910 N 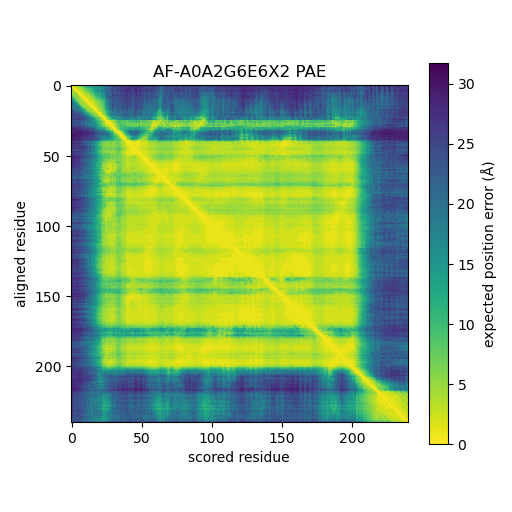N . GLU A 1 118 ? 10.370 5.115 9.972 1.00 89.12 118 GLU A N 1
ATOM 911 C CA . GLU A 1 118 ? 10.186 6.569 9.869 1.00 89.12 118 GLU A CA 1
ATOM 912 C C . GLU A 1 118 ? 11.415 7.319 9.328 1.00 89.12 118 GLU A C 1
ATOM 914 O O . GLU A 1 118 ? 11.299 8.457 8.875 1.00 89.12 118 GLU A O 1
ATOM 919 N N . SER A 1 119 ? 12.596 6.688 9.334 1.00 91.94 119 SER A N 1
ATOM 920 C CA . SER A 1 119 ? 13.837 7.290 8.833 1.00 91.94 119 SER A CA 1
ATOM 921 C C . SER A 1 119 ? 14.051 7.111 7.325 1.00 91.94 119 SER A C 1
ATOM 923 O O . SER A 1 119 ? 15.026 7.634 6.772 1.00 91.94 119 SER A O 1
ATOM 925 N N . LEU A 1 120 ? 13.164 6.382 6.630 1.00 92.69 120 LEU A N 1
ATOM 926 C CA . LEU A 1 120 ? 13.297 6.170 5.192 1.00 92.69 120 LEU A CA 1
ATOM 927 C C . LEU A 1 120 ? 13.280 7.492 4.415 1.00 92.69 120 LEU A C 1
ATOM 929 O O . LEU A 1 120 ? 12.469 8.391 4.636 1.00 92.69 120 LEU A O 1
ATOM 933 N N . SER A 1 121 ? 14.163 7.587 3.419 1.00 93.19 121 SER A N 1
ATOM 934 C CA . SER A 1 121 ? 14.163 8.730 2.512 1.00 93.19 121 SER A CA 1
ATOM 935 C C . SER A 1 121 ? 12.924 8.717 1.612 1.00 93.19 121 SER A C 1
ATOM 937 O O . SER A 1 121 ? 12.356 7.668 1.305 1.00 93.19 121 SER A O 1
ATOM 939 N N . LYS A 1 122 ? 12.558 9.893 1.092 1.00 91.12 122 LYS A N 1
ATOM 940 C CA . LYS A 1 122 ? 11.421 10.077 0.169 1.00 91.12 122 LYS A CA 1
ATOM 941 C C . LYS A 1 122 ? 11.452 9.095 -1.009 1.00 91.12 122 LYS A C 1
ATOM 943 O O . LYS A 1 122 ? 10.428 8.538 -1.382 1.00 91.12 122 LYS A O 1
ATOM 948 N N . LYS A 1 123 ? 12.642 8.861 -1.574 1.00 93.44 123 LYS A N 1
ATOM 949 C CA . LYS A 1 123 ? 12.834 7.943 -2.706 1.00 93.44 123 LYS A CA 1
ATOM 950 C C . LYS A 1 123 ? 12.632 6.479 -2.315 1.00 93.44 123 LYS A C 1
ATOM 952 O O . LYS A 1 123 ? 12.064 5.730 -3.098 1.00 93.44 123 LYS A O 1
ATOM 957 N N . LYS A 1 124 ? 13.055 6.086 -1.108 1.00 94.69 124 LYS A N 1
ATOM 958 C CA . LYS A 1 124 ? 12.822 4.735 -0.578 1.00 94.69 124 LYS A CA 1
ATOM 959 C C . LYS A 1 124 ? 11.337 4.488 -0.314 1.00 94.69 124 LYS A C 1
ATOM 961 O O . LYS A 1 124 ? 10.846 3.429 -0.669 1.00 94.69 124 LYS A O 1
ATOM 966 N N . ILE A 1 125 ? 10.625 5.477 0.233 1.00 94.44 125 ILE A N 1
ATOM 967 C CA . ILE A 1 125 ? 9.163 5.423 0.423 1.00 94.44 125 ILE A CA 1
ATOM 968 C C . ILE A 1 125 ? 8.443 5.286 -0.926 1.00 94.44 125 ILE A C 1
ATOM 970 O O . ILE A 1 125 ? 7.529 4.480 -1.056 1.00 94.44 125 ILE A O 1
ATOM 974 N N . ALA A 1 126 ? 8.868 6.042 -1.942 1.00 94.12 126 ALA A N 1
ATOM 975 C CA . ALA A 1 126 ? 8.308 5.927 -3.285 1.00 94.12 126 ALA A CA 1
ATOM 976 C C . ALA A 1 126 ? 8.547 4.541 -3.903 1.00 94.12 126 ALA A C 1
ATOM 978 O O . ALA A 1 126 ? 7.620 3.960 -4.457 1.00 94.12 126 ALA A O 1
ATOM 979 N N . GLY A 1 127 ? 9.766 4.003 -3.777 1.00 95.75 127 GLY A N 1
ATOM 980 C CA . GLY A 1 127 ? 10.086 2.654 -4.248 1.00 95.75 127 GLY A CA 1
ATOM 981 C C . GLY A 1 127 ? 9.247 1.582 -3.548 1.00 95.75 127 GLY A C 1
ATOM 982 O O . GLY A 1 127 ? 8.721 0.695 -4.209 1.00 95.75 127 GLY A O 1
ATOM 983 N N . LEU A 1 128 ? 9.040 1.721 -2.2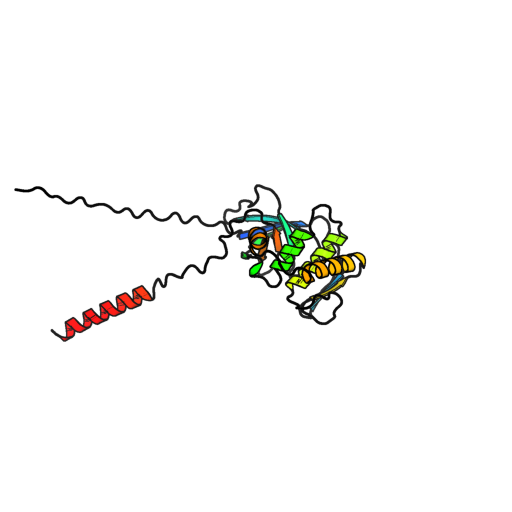32 1.00 96.81 128 LEU A N 1
ATOM 984 C CA . LEU A 1 128 ? 8.167 0.838 -1.454 1.00 96.81 128 LEU A CA 1
ATOM 985 C C . LEU A 1 128 ? 6.717 0.884 -1.956 1.00 96.81 128 LEU A C 1
ATOM 987 O O . LEU A 1 128 ? 6.113 -0.162 -2.144 1.00 96.81 128 LEU A O 1
ATOM 991 N N . GLN A 1 129 ? 6.177 2.072 -2.242 1.00 96.44 129 GLN A N 1
ATOM 992 C CA . GLN A 1 129 ? 4.814 2.206 -2.764 1.00 96.44 129 GLN A CA 1
ATOM 993 C C . GLN A 1 129 ? 4.630 1.532 -4.137 1.00 96.44 129 GLN A C 1
ATOM 995 O O . GLN A 1 129 ? 3.607 0.887 -4.350 1.00 96.44 129 GLN A O 1
ATOM 1000 N N . TYR A 1 130 ? 5.600 1.657 -5.054 1.00 96.25 130 TYR A N 1
ATOM 1001 C CA . TYR A 1 130 ? 5.545 0.955 -6.346 1.00 96.25 130 TYR A CA 1
ATOM 1002 C C . TYR A 1 130 ? 5.638 -0.561 -6.183 1.00 96.25 130 TYR A C 1
ATOM 1004 O O . TYR A 1 130 ? 4.903 -1.278 -6.851 1.00 96.25 130 TYR A O 1
ATOM 1012 N N . ALA A 1 131 ? 6.504 -1.040 -5.286 1.00 96.94 131 ALA A N 1
ATOM 1013 C CA . ALA A 1 131 ? 6.608 -2.466 -5.000 1.00 96.94 131 ALA A CA 1
ATOM 1014 C C . ALA A 1 131 ? 5.300 -3.024 -4.416 1.00 96.94 131 ALA A C 1
ATOM 1016 O O . ALA A 1 131 ? 4.859 -4.086 -4.834 1.00 96.94 131 ALA A O 1
ATOM 1017 N N . ILE A 1 132 ? 4.641 -2.288 -3.510 1.00 97.44 132 ILE A N 1
ATOM 1018 C CA . ILE A 1 132 ? 3.330 -2.683 -2.974 1.00 97.44 132 ILE A CA 1
ATOM 1019 C C . ILE A 1 132 ? 2.292 -2.794 -4.098 1.00 97.44 132 ILE A C 1
ATOM 1021 O O . ILE A 1 132 ? 1.611 -3.807 -4.158 1.00 97.44 132 ILE A O 1
ATOM 1025 N N . TRP A 1 133 ? 2.195 -1.810 -5.000 1.00 96.81 133 TRP A N 1
ATOM 1026 C CA . TRP A 1 133 ? 1.233 -1.859 -6.112 1.00 96.81 133 TRP A CA 1
ATOM 1027 C C . TRP A 1 133 ? 1.481 -3.002 -7.095 1.00 96.81 133 TRP A C 1
ATOM 1029 O O . TRP A 1 133 ? 0.524 -3.614 -7.555 1.00 96.81 133 TRP A O 1
ATOM 1039 N N . GLU A 1 134 ? 2.742 -3.294 -7.408 1.00 96.19 134 GLU A N 1
ATOM 1040 C CA . GLU A 1 134 ? 3.101 -4.451 -8.234 1.00 96.19 134 GLU A CA 1
ATOM 1041 C C . GLU A 1 134 ? 2.614 -5.750 -7.578 1.00 96.19 134 GLU A C 1
ATOM 1043 O O . GLU A 1 134 ? 1.906 -6.532 -8.205 1.00 96.19 134 GLU A O 1
ATOM 1048 N N . ILE A 1 135 ? 2.913 -5.938 -6.289 1.00 96.00 135 ILE A N 1
ATOM 1049 C CA . ILE A 1 135 ? 2.518 -7.127 -5.523 1.00 96.00 135 ILE A CA 1
ATOM 1050 C C . ILE A 1 135 ? 0.993 -7.292 -5.492 1.00 96.00 135 ILE A C 1
ATOM 1052 O O . ILE A 1 135 ? 0.474 -8.380 -5.736 1.00 96.00 135 ILE A O 1
ATOM 1056 N N . THR A 1 136 ? 0.258 -6.220 -5.196 1.00 96.44 136 THR A N 1
ATOM 1057 C CA . THR A 1 136 ? -1.200 -6.283 -5.015 1.00 96.44 136 THR A CA 1
ATOM 1058 C C . THR A 1 136 ? -1.979 -6.282 -6.327 1.00 96.44 136 THR A C 1
ATOM 1060 O O . THR A 1 136 ? -3.181 -6.544 -6.321 1.00 96.44 136 THR A O 1
ATOM 1063 N N . SER A 1 137 ? -1.315 -6.043 -7.462 1.00 94.56 137 SER A N 1
ATOM 1064 C CA . SER A 1 137 ? -1.929 -6.166 -8.789 1.00 94.56 137 SER A CA 1
ATOM 1065 C C . SER A 1 137 ? -2.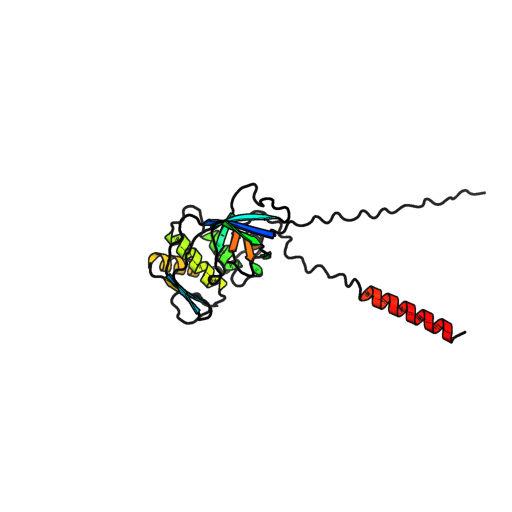224 -7.616 -9.195 1.00 94.56 137 SER A C 1
ATOM 1067 O O . SER A 1 137 ? -3.080 -7.848 -10.046 1.00 94.56 137 SER A O 1
ATOM 1069 N N . GLY A 1 138 ? -1.575 -8.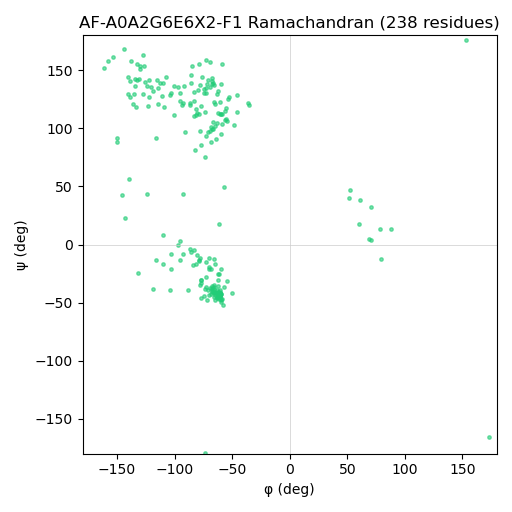594 -8.551 1.00 87.31 138 GLY A N 1
ATOM 1070 C CA . GLY A 1 138 ? -1.821 -10.021 -8.774 1.00 87.31 138 GLY A CA 1
ATOM 1071 C C . GLY A 1 138 ? -1.006 -10.660 -9.900 1.00 87.31 138 GLY A C 1
ATOM 1072 O O . GLY A 1 138 ? -1.316 -11.783 -10.302 1.00 87.31 138 GLY A O 1
ATOM 1073 N N . ASP A 1 139 ? 0.034 -9.988 -10.395 1.00 86.81 139 ASP A N 1
ATOM 1074 C CA . ASP A 1 139 ? 0.985 -10.580 -11.335 1.00 86.81 139 ASP A CA 1
ATOM 1075 C C . ASP A 1 139 ? 1.829 -11.685 -10.665 1.00 86.81 139 ASP A C 1
ATOM 1077 O O . ASP A 1 139 ? 2.302 -11.554 -9.538 1.00 86.81 139 ASP A O 1
ATOM 1081 N N . SER A 1 140 ? 2.052 -12.800 -11.373 1.00 83.88 140 SER A N 1
ATOM 1082 C CA . SER A 1 140 ? 2.869 -13.922 -10.870 1.00 83.88 140 SER A CA 1
ATOM 1083 C C . SER A 1 140 ? 4.379 -13.688 -10.982 1.00 83.88 140 SER A C 1
ATOM 1085 O O . SER A 1 140 ? 5.174 -14.471 -10.465 1.00 83.88 140 SER A O 1
ATOM 1087 N N . VAL A 1 141 ? 4.781 -12.670 -11.744 1.00 87.75 141 VAL A N 1
ATOM 1088 C CA . VAL A 1 141 ? 6.173 -12.268 -11.950 1.00 87.75 141 VAL A CA 1
ATOM 1089 C C . VAL A 1 141 ? 6.222 -10.762 -11.790 1.00 87.75 141 VAL A C 1
ATOM 1091 O O . VAL A 1 141 ? 5.591 -10.057 -12.568 1.00 87.75 141 VAL A O 1
ATOM 1094 N N . TYR A 1 142 ? 6.984 -10.297 -10.807 1.00 90.19 142 TYR A N 1
ATOM 1095 C CA . TYR A 1 142 ? 7.117 -8.875 -10.538 1.00 90.19 142 TYR A CA 1
ATOM 1096 C C . TYR A 1 142 ? 8.091 -8.228 -11.528 1.00 90.19 142 TYR A C 1
ATOM 1098 O O . TYR A 1 142 ? 9.293 -8.509 -11.492 1.00 90.19 142 TYR A O 1
ATOM 1106 N N . ASP A 1 143 ? 7.587 -7.364 -12.406 1.00 91.12 143 ASP A N 1
ATOM 1107 C CA . ASP A 1 143 ? 8.388 -6.627 -13.382 1.00 91.12 143 ASP A CA 1
ATOM 1108 C C . ASP A 1 143 ? 7.772 -5.263 -13.721 1.00 91.12 143 ASP A C 1
ATOM 1110 O O . ASP A 1 143 ? 7.053 -5.084 -14.706 1.00 91.12 143 ASP A O 1
ATOM 1114 N N . LEU A 1 144 ? 8.199 -4.247 -12.970 1.00 91.88 144 LEU A N 1
ATOM 1115 C CA . LEU A 1 144 ? 7.804 -2.855 -13.184 1.00 91.88 144 LEU A CA 1
ATOM 1116 C C . LEU A 1 144 ? 8.181 -2.302 -14.570 1.00 91.88 144 LEU A C 1
ATOM 1118 O O . LEU A 1 144 ? 7.637 -1.271 -14.972 1.00 91.88 144 LEU A O 1
ATOM 1122 N N . ALA A 1 145 ? 9.148 -2.911 -15.267 1.00 91.00 145 ALA A N 1
ATOM 1123 C CA . ALA A 1 145 ? 9.601 -2.480 -16.589 1.00 91.00 145 ALA A CA 1
ATOM 1124 C C . ALA A 1 145 ? 8.875 -3.199 -17.733 1.00 91.00 145 ALA A C 1
ATOM 1126 O O . ALA A 1 145 ? 9.046 -2.812 -18.896 1.00 91.00 145 ALA A O 1
ATOM 1127 N N . SER A 1 146 ? 8.076 -4.219 -17.418 1.00 87.31 146 SER A N 1
ATOM 1128 C CA . SER A 1 146 ? 7.255 -4.913 -18.395 1.00 87.31 146 SER A CA 1
ATOM 1129 C C . SER A 1 146 ? 6.294 -3.940 -19.084 1.00 87.31 146 SER A C 1
ATOM 1131 O O . SER A 1 146 ? 5.942 -2.886 -18.566 1.00 87.31 146 SER A O 1
ATOM 1133 N N . THR A 1 147 ? 5.864 -4.286 -20.295 1.00 86.38 147 THR A N 1
ATOM 1134 C CA . THR A 1 147 ? 4.741 -3.605 -20.976 1.00 86.38 147 THR A CA 1
ATOM 1135 C C . THR A 1 147 ? 3.510 -4.506 -21.061 1.00 86.38 147 THR A C 1
ATOM 1137 O O . THR A 1 147 ? 2.536 -4.192 -21.744 1.00 86.38 147 THR A O 1
ATOM 1140 N N . THR A 1 148 ? 3.573 -5.650 -20.379 1.00 82.31 148 THR A N 1
ATOM 1141 C CA . THR A 1 148 ? 2.559 -6.699 -20.343 1.00 82.31 148 THR A CA 1
ATOM 1142 C C . THR A 1 148 ? 2.392 -7.168 -18.901 1.00 82.31 148 THR A C 1
ATOM 1144 O O . THR A 1 148 ? 3.360 -7.624 -18.302 1.00 82.31 148 THR A O 1
ATOM 1147 N N . GLY A 1 149 ? 1.191 -7.066 -18.346 1.00 87.44 149 GLY A N 1
ATOM 1148 C CA . GLY A 1 149 ? 0.920 -7.387 -16.942 1.00 87.44 149 GLY A CA 1
ATOM 1149 C C . GLY A 1 149 ? -0.279 -6.603 -16.422 1.00 87.44 149 GLY A C 1
ATOM 1150 O O . GLY A 1 149 ? -0.842 -5.769 -17.148 1.00 87.44 149 GLY A O 1
ATOM 1151 N N . HIS A 1 150 ? -0.661 -6.880 -15.182 1.00 91.88 150 HIS A N 1
ATOM 1152 C CA . HIS A 1 150 ? -1.701 -6.159 -14.458 1.00 91.88 150 HIS A CA 1
ATOM 1153 C C . HIS A 1 150 ? -1.203 -4.808 -13.943 1.00 91.88 150 HIS A C 1
ATOM 1155 O O . HIS A 1 150 ? -1.991 -3.857 -13.916 1.00 91.88 150 HIS A O 1
ATOM 1161 N N . PHE A 1 151 ? 0.092 -4.682 -13.631 1.00 94.81 151 PHE A N 1
ATOM 1162 C CA . PHE A 1 151 ? 0.729 -3.412 -13.286 1.00 94.81 151 PHE A CA 1
ATOM 1163 C C . PHE A 1 151 ? 2.122 -3.272 -13.914 1.00 94.81 151 PHE A C 1
ATOM 1165 O O . PHE A 1 151 ? 2.876 -4.226 -14.028 1.00 94.81 151 PHE A O 1
ATOM 1172 N N . TYR A 1 152 ? 2.458 -2.066 -14.374 1.00 94.38 152 TYR A N 1
ATOM 1173 C CA . TYR A 1 152 ? 3.828 -1.691 -14.741 1.00 94.38 152 TYR A CA 1
ATOM 1174 C C . TYR A 1 152 ? 3.999 -0.171 -14.695 1.00 94.38 152 TYR A C 1
ATOM 1176 O O . TYR A 1 152 ? 3.025 0.581 -14.788 1.00 94.38 152 TYR A O 1
ATOM 1184 N N . ALA A 1 153 ? 5.233 0.324 -14.554 1.00 94.06 153 ALA A N 1
ATOM 1185 C CA . ALA A 1 153 ? 5.478 1.744 -14.314 1.00 94.06 153 ALA A CA 1
ATOM 1186 C C . ALA A 1 153 ? 6.690 2.322 -15.062 1.00 94.06 153 ALA A C 1
ATOM 1188 O O . ALA A 1 153 ? 7.834 1.891 -14.924 1.00 94.06 153 ALA A O 1
ATOM 1189 N N . GLU A 1 154 ? 6.469 3.440 -15.759 1.00 93.75 154 GLU A N 1
ATOM 1190 C CA . GLU A 1 154 ? 7.531 4.308 -16.263 1.00 93.75 154 GLU A CA 1
ATOM 1191 C C . GLU A 1 154 ? 7.987 5.250 -15.139 1.00 93.75 154 GLU A C 1
ATOM 1193 O O . GLU A 1 154 ? 7.588 6.417 -15.028 1.00 93.75 154 GLU A O 1
ATOM 1198 N N . ILE A 1 155 ? 8.855 4.720 -14.281 1.00 92.62 155 ILE A N 1
ATOM 1199 C CA . ILE A 1 155 ? 9.487 5.477 -13.201 1.00 92.62 155 ILE A CA 1
ATOM 1200 C C . ILE A 1 155 ? 10.667 6.259 -13.788 1.00 92.62 155 ILE A C 1
ATOM 1202 O O . ILE A 1 155 ? 11.628 5.674 -14.284 1.00 92.62 155 ILE A O 1
ATOM 1206 N N . ARG A 1 156 ? 10.629 7.595 -13.748 1.00 90.81 156 ARG A N 1
ATOM 1207 C CA . ARG A 1 156 ? 11.705 8.428 -14.331 1.00 90.81 156 ARG A CA 1
ATOM 1208 C C . ARG A 1 156 ? 12.958 8.497 -13.462 1.00 90.81 156 ARG A C 1
ATOM 1210 O O . ARG A 1 156 ? 14.061 8.608 -13.987 1.00 90.81 156 ARG A O 1
ATOM 1217 N N . ASP A 1 157 ? 12.791 8.456 -12.143 1.00 92.56 157 ASP A N 1
ATOM 1218 C CA . ASP A 1 157 ? 13.905 8.496 -11.192 1.00 92.56 157 ASP A CA 1
ATOM 1219 C C . ASP A 1 157 ? 14.483 7.088 -11.014 1.00 92.56 157 ASP A C 1
ATOM 1221 O O . ASP A 1 157 ? 13.848 6.209 -10.429 1.00 92.56 157 ASP A O 1
ATOM 1225 N N . GLU A 1 158 ? 15.696 6.875 -11.518 1.00 93.88 158 GLU A N 1
ATOM 1226 C CA . GLU A 1 158 ? 16.377 5.578 -11.477 1.00 93.88 158 GLU A CA 1
ATOM 1227 C C . GLU A 1 158 ? 16.527 5.032 -10.053 1.00 93.88 158 GLU A C 1
ATOM 1229 O O . GLU A 1 158 ? 16.338 3.841 -9.833 1.00 93.88 158 GLU A O 1
ATOM 1234 N N . ALA A 1 159 ? 16.771 5.891 -9.059 1.00 95.25 159 ALA A N 1
ATOM 1235 C CA . ALA A 1 159 ? 16.915 5.430 -7.683 1.00 95.25 159 ALA A CA 1
ATOM 1236 C C . ALA A 1 159 ? 15.592 4.886 -7.120 1.00 95.25 159 ALA A C 1
ATOM 1238 O O . ALA A 1 159 ? 15.614 3.920 -6.367 1.00 95.25 159 ALA A O 1
ATOM 1239 N N . ILE A 1 160 ? 14.447 5.474 -7.490 1.00 94.62 160 ILE A N 1
ATOM 1240 C CA . ILE A 1 160 ? 13.125 4.960 -7.089 1.00 94.62 160 ILE A CA 1
ATOM 1241 C C . ILE A 1 160 ? 12.883 3.589 -7.724 1.00 94.62 160 ILE A C 1
ATOM 1243 O O . ILE A 1 160 ? 12.467 2.670 -7.023 1.00 94.62 160 ILE A O 1
ATOM 1247 N N . ARG A 1 161 ? 13.188 3.446 -9.022 1.00 94.75 161 ARG A N 1
ATOM 1248 C CA . ARG A 1 161 ? 13.069 2.173 -9.747 1.00 94.75 161 ARG A CA 1
ATOM 1249 C C . ARG A 1 161 ? 13.934 1.085 -9.109 1.00 94.75 161 ARG A C 1
ATOM 1251 O O . ARG A 1 161 ? 13.444 -0.008 -8.860 1.00 94.75 161 ARG A O 1
ATOM 1258 N N . ASN A 1 162 ? 15.189 1.408 -8.796 1.00 96.25 162 ASN A N 1
ATOM 1259 C CA . ASN A 1 162 ? 16.119 0.468 -8.175 1.00 96.25 162 ASN A CA 1
ATOM 1260 C C . ASN A 1 162 ? 15.625 0.035 -6.790 1.00 96.25 162 ASN A C 1
ATOM 1262 O O . ASN A 1 162 ? 15.577 -1.158 -6.531 1.00 96.25 162 ASN A O 1
ATOM 1266 N N . TYR A 1 163 ? 15.158 0.965 -5.945 1.00 97.25 163 TYR A N 1
ATOM 1267 C CA . TYR A 1 163 ? 14.571 0.590 -4.653 1.00 97.25 163 TYR A CA 1
ATOM 1268 C C . TYR A 1 163 ? 13.346 -0.312 -4.804 1.00 97.25 163 TYR A C 1
ATOM 1270 O O . TYR A 1 163 ? 13.229 -1.283 -4.068 1.00 97.25 163 TYR A O 1
ATOM 1278 N N . ALA A 1 164 ? 12.445 -0.014 -5.744 1.00 96.50 164 ALA A N 1
ATOM 1279 C CA . ALA A 1 164 ? 11.269 -0.848 -5.971 1.00 96.50 164 ALA A CA 1
ATOM 1280 C C . ALA A 1 164 ? 11.664 -2.273 -6.405 1.00 96.50 164 ALA A C 1
ATOM 1282 O O . ALA A 1 164 ? 11.197 -3.241 -5.813 1.00 96.50 164 ALA A O 1
ATOM 1283 N N . ASN A 1 165 ? 12.592 -2.402 -7.358 1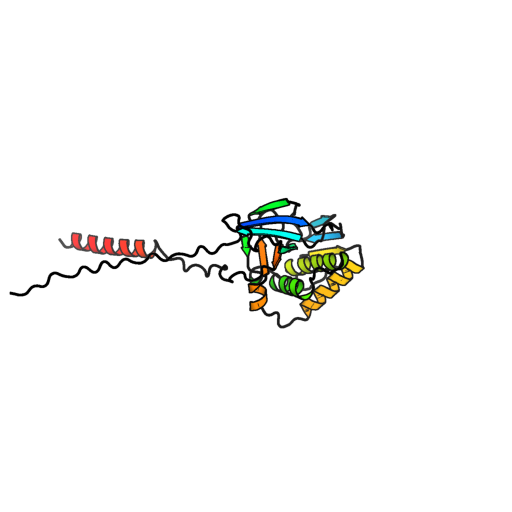.00 96.12 165 ASN A N 1
ATOM 1284 C CA . ASN A 1 165 ? 13.105 -3.698 -7.814 1.00 96.12 165 ASN A CA 1
ATOM 1285 C C . ASN A 1 165 ? 13.834 -4.467 -6.700 1.00 96.12 165 ASN A C 1
ATOM 1287 O O . ASN A 1 165 ? 13.624 -5.669 -6.549 1.00 96.12 165 ASN A O 1
ATOM 1291 N N . ASP A 1 166 ? 14.654 -3.783 -5.895 1.00 96.25 166 ASP A N 1
ATOM 1292 C CA . ASP A 1 166 ? 15.342 -4.387 -4.750 1.00 96.25 166 ASP A CA 1
ATOM 1293 C C . ASP A 1 166 ? 14.331 -4.955 -3.743 1.00 96.25 166 ASP A C 1
ATOM 1295 O O . ASP A 1 166 ? 14.508 -6.063 -3.244 1.00 96.25 166 ASP A O 1
ATOM 1299 N N . TYR A 1 167 ? 13.247 -4.223 -3.472 1.00 97.38 167 TYR A N 1
ATOM 1300 C CA . TYR A 1 167 ? 12.178 -4.645 -2.567 1.00 97.38 167 TYR A CA 1
ATOM 1301 C C . TYR A 1 167 ? 11.363 -5.825 -3.112 1.00 97.38 167 TYR A C 1
ATOM 1303 O O . TYR A 1 167 ? 11.113 -6.777 -2.376 1.00 97.38 167 TYR A O 1
ATOM 1311 N N . LEU A 1 168 ? 11.018 -5.829 -4.402 1.00 95.75 168 LEU A N 1
ATOM 1312 C CA . LEU A 1 168 ? 10.342 -6.964 -5.051 1.00 95.75 168 LEU A CA 1
ATOM 1313 C C . LEU A 1 168 ? 11.208 -8.235 -5.036 1.00 95.75 168 LEU A C 1
ATOM 1315 O O . LEU A 1 168 ? 10.712 -9.349 -4.837 1.00 95.75 168 LEU A O 1
ATOM 1319 N N . ALA A 1 169 ? 12.527 -8.071 -5.167 1.00 94.62 169 ALA A N 1
ATOM 1320 C CA . ALA A 1 169 ? 13.481 -9.167 -5.058 1.00 94.62 169 ALA A CA 1
ATOM 1321 C C . ALA A 1 169 ? 13.624 -9.721 -3.627 1.00 94.62 169 ALA A C 1
ATOM 1323 O O . ALA A 1 169 ? 14.087 -10.853 -3.478 1.00 94.62 169 ALA A O 1
ATOM 1324 N N . LEU A 1 170 ? 13.262 -8.958 -2.584 1.00 93.56 170 LEU A N 1
ATOM 1325 C CA . LEU A 1 170 ? 13.184 -9.467 -1.208 1.00 93.56 170 LEU A CA 1
ATOM 1326 C C . LEU A 1 170 ? 11.987 -10.406 -1.047 1.00 93.56 170 LEU A C 1
ATOM 1328 O O . LEU A 1 170 ? 12.160 -11.514 -0.552 1.00 93.56 170 LEU A O 1
ATOM 1332 N N . VAL A 1 171 ? 10.812 -9.995 -1.533 1.00 90.56 171 VA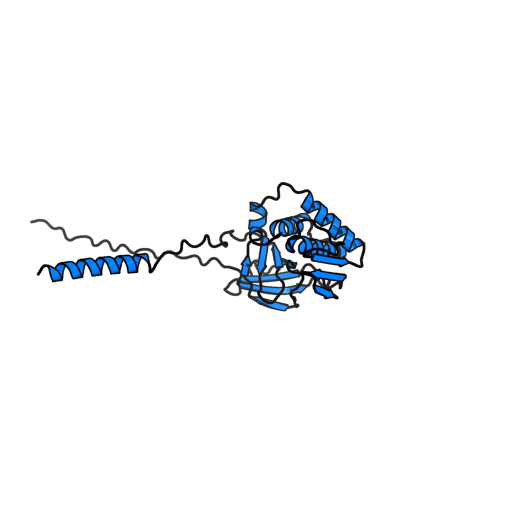L A N 1
ATOM 1333 C CA . VAL A 1 171 ? 9.575 -10.795 -1.458 1.00 90.56 171 VAL A CA 1
ATOM 1334 C C . VAL A 1 171 ? 9.733 -12.126 -2.193 1.00 90.56 171 VAL A C 1
ATOM 1336 O O . VAL A 1 171 ? 9.368 -13.171 -1.673 1.00 90.56 171 VAL A O 1
ATOM 1339 N N . SER A 1 172 ? 10.365 -12.108 -3.369 1.00 84.50 172 SER A N 1
ATOM 1340 C CA . SER A 1 172 ? 10.560 -13.307 -4.202 1.00 84.50 172 SER A CA 1
ATOM 1341 C C . SER A 1 172 ? 11.473 -14.378 -3.579 1.00 84.50 172 SER A C 1
ATOM 1343 O O . SER A 1 172 ? 11.584 -15.472 -4.124 1.00 84.50 172 SER A O 1
ATOM 1345 N N . LYS A 1 173 ? 12.194 -14.056 -2.497 1.00 81.94 173 LYS A N 1
ATOM 1346 C CA . LYS A 1 173 ? 13.122 -14.970 -1.807 1.00 81.94 173 LYS A CA 1
ATOM 1347 C C . LYS A 1 173 ? 12.555 -15.530 -0.506 1.00 81.94 173 LYS A C 1
ATOM 1349 O O . LYS A 1 173 ? 13.210 -16.365 0.113 1.00 81.94 173 LYS A O 1
ATOM 1354 N N . GLU A 1 174 ? 11.413 -15.023 -0.056 1.00 77.75 174 GLU A N 1
ATOM 1355 C CA . GLU A 1 174 ? 10.871 -15.374 1.246 1.00 77.75 174 GLU A CA 1
ATOM 1356 C C . GLU A 1 174 ? 9.938 -16.581 1.120 1.00 77.75 174 GLU A C 1
ATOM 1358 O O . GLU A 1 174 ? 8.763 -16.453 0.791 1.00 77.75 174 GLU A O 1
ATOM 1363 N N . ASP A 1 175 ? 10.474 -17.770 1.401 1.00 74.25 175 ASP A N 1
ATOM 1364 C CA . ASP A 1 175 ? 9.716 -19.024 1.317 1.00 74.25 175 ASP A CA 1
ATOM 1365 C C . ASP A 1 175 ? 8.776 -19.246 2.524 1.00 74.25 175 ASP A C 1
ATOM 1367 O O . ASP A 1 175 ? 7.951 -20.157 2.494 1.00 74.25 175 ASP A O 1
ATOM 1371 N N . ASN A 1 176 ? 8.897 -18.462 3.611 1.00 70.75 176 ASN A N 1
ATOM 1372 C CA . ASN A 1 176 ? 8.181 -18.699 4.875 1.00 70.75 176 ASN A CA 1
ATOM 1373 C C . ASN A 1 176 ? 7.653 -17.412 5.534 1.00 70.75 176 ASN A C 1
ATOM 1375 O O . ASN A 1 176 ? 7.921 -17.142 6.709 1.00 70.75 176 ASN A O 1
ATOM 1379 N N . ILE A 1 177 ? 6.852 -16.631 4.807 1.00 79.00 177 ILE A N 1
ATOM 1380 C CA . ILE A 1 177 ? 6.110 -15.511 5.400 1.00 79.00 177 ILE A CA 1
ATOM 1381 C C . ILE A 1 177 ? 5.169 -16.055 6.493 1.00 79.00 177 ILE A C 1
ATOM 1383 O O . ILE A 1 177 ? 4.214 -16.779 6.213 1.00 79.00 177 ILE A O 1
ATOM 1387 N N . SER A 1 178 ? 5.447 -15.717 7.759 1.00 78.75 178 SER A N 1
ATOM 1388 C CA . SER A 1 178 ? 4.624 -16.108 8.913 1.00 78.75 178 SER A CA 1
ATOM 1389 C C . SER A 1 178 ? 3.252 -15.430 8.852 1.00 78.75 178 SER A C 1
ATOM 1391 O O . SER A 1 178 ? 3.095 -14.261 9.220 1.00 78.75 178 SER A O 1
ATOM 1393 N N . LEU A 1 179 ? 2.259 -16.189 8.387 1.00 76.00 179 LEU A N 1
ATOM 1394 C CA . LEU A 1 179 ? 0.891 -15.726 8.145 1.00 76.00 179 LEU A CA 1
ATOM 1395 C C . LEU A 1 179 ? 0.214 -15.189 9.411 1.00 76.00 179 LEU A C 1
ATOM 1397 O O . LEU A 1 179 ? -0.416 -14.130 9.374 1.00 76.00 179 LEU A O 1
ATOM 1401 N N . ASP A 1 180 ? 0.392 -15.878 10.539 1.00 82.12 180 ASP A N 1
ATOM 1402 C CA . ASP A 1 180 ? -0.350 -15.592 11.771 1.00 82.12 180 ASP A CA 1
ATOM 1403 C C . ASP A 1 180 ? 0.036 -14.237 12.381 1.00 82.12 180 ASP A C 1
ATOM 1405 O O . ASP A 1 180 ? -0.818 -13.478 12.839 1.00 82.12 180 ASP A O 1
ATOM 1409 N N . SER A 1 181 ? 1.328 -13.894 12.363 1.00 85.94 181 SER A N 1
ATOM 1410 C CA . SER A 1 181 ? 1.821 -12.647 12.961 1.00 85.94 181 SER A CA 1
ATOM 1411 C C . SER A 1 181 ? 1.458 -11.411 12.141 1.00 85.94 181 SER A C 1
ATOM 1413 O O . SER A 1 181 ? 1.146 -10.362 12.712 1.00 85.94 181 SER A O 1
ATOM 1415 N N . LEU A 1 182 ? 1.499 -11.525 10.809 1.00 91.06 182 LEU A N 1
ATOM 1416 C CA . LEU A 1 182 ? 1.188 -10.407 9.918 1.00 91.06 182 LEU A CA 1
ATOM 1417 C C . LEU A 1 182 ? -0.311 -10.135 9.879 1.00 91.06 182 LEU A C 1
ATOM 1419 O O . LEU A 1 182 ? -0.713 -8.987 10.046 1.00 91.06 182 LEU A O 1
ATOM 1423 N N . SER A 1 183 ? -1.132 -11.180 9.777 1.00 89.81 183 SER A N 1
ATOM 1424 C CA . SER A 1 183 ? -2.596 -11.057 9.783 1.00 89.81 183 SER A CA 1
ATOM 1425 C C . SER A 1 183 ? -3.139 -10.472 11.093 1.00 89.81 183 SER A C 1
ATOM 1427 O O . SER A 1 183 ? -4.190 -9.840 11.110 1.00 89.81 183 SER A O 1
ATOM 1429 N N . ALA A 1 184 ? -2.406 -10.631 12.201 1.00 88.75 184 ALA A N 1
ATOM 1430 C CA . ALA A 1 184 ? -2.740 -10.009 13.482 1.00 88.75 184 ALA A CA 1
ATOM 1431 C C . ALA A 1 184 ? -2.300 -8.539 13.611 1.00 88.75 184 ALA A C 1
ATOM 1433 O O . ALA A 1 184 ? -2.758 -7.837 14.512 1.00 88.75 184 ALA A O 1
ATOM 1434 N N . SER A 1 185 ? -1.393 -8.077 12.746 1.00 91.50 185 SER A N 1
ATOM 1435 C CA . SER A 1 185 ? -0.761 -6.754 12.854 1.00 91.50 185 SER A CA 1
ATOM 1436 C C . SER A 1 185 ? -1.095 -5.820 11.693 1.00 91.50 185 SER A C 1
ATOM 1438 O O . SER A 1 185 ? -0.817 -4.624 11.784 1.00 91.50 185 SER A O 1
ATOM 1440 N N . TYR A 1 186 ? -1.665 -6.343 10.608 1.00 94.56 186 TYR A N 1
ATOM 1441 C CA . TYR A 1 186 ? -1.955 -5.605 9.387 1.00 94.56 186 TYR A CA 1
ATOM 1442 C C . TYR A 1 186 ? -3.372 -5.879 8.902 1.00 94.56 186 TYR A C 1
ATOM 1444 O O . TYR A 1 186 ? -3.867 -7.001 8.949 1.00 94.56 186 TYR A O 1
ATOM 1452 N N . MET A 1 187 ? -4.012 -4.833 8.393 1.00 94.88 187 MET A N 1
ATOM 1453 C CA . MET A 1 187 ? -5.309 -4.917 7.731 1.00 94.88 187 MET A CA 1
ATOM 1454 C C . MET A 1 187 ? -5.309 -4.027 6.492 1.00 94.88 187 MET A C 1
ATOM 1456 O O . MET A 1 187 ? -4.543 -3.064 6.410 1.00 94.88 187 MET A O 1
ATOM 1460 N N . ILE A 1 188 ? -6.198 -4.321 5.548 1.00 95.81 188 ILE A N 1
ATOM 1461 C CA . ILE A 1 188 ? -6.451 -3.489 4.377 1.00 95.81 188 ILE A CA 1
ATOM 1462 C C . ILE A 1 188 ? -7.824 -2.849 4.529 1.00 95.81 188 ILE A C 1
ATOM 1464 O O . ILE A 1 188 ? -8.843 -3.529 4.614 1.00 95.81 188 ILE A O 1
ATOM 1468 N N . SER A 1 189 ? -7.848 -1.523 4.581 1.00 94.88 189 SER A N 1
ATOM 1469 C CA . SER A 1 189 ? -9.087 -0.762 4.460 1.00 94.88 189 SER A CA 1
ATOM 1470 C C . SER A 1 189 ? -9.549 -0.774 3.008 1.00 94.88 189 SER A C 1
ATOM 1472 O O . SER A 1 189 ? -8.753 -0.487 2.114 1.00 94.88 189 SER A O 1
ATOM 1474 N N . GLN A 1 190 ? -10.820 -1.097 2.795 1.00 94.19 190 GLN A N 1
ATOM 1475 C CA . GLN A 1 190 ? -11.440 -1.161 1.481 1.00 94.19 190 GLN A CA 1
ATOM 1476 C C . GLN A 1 190 ? -12.518 -0.097 1.332 1.00 94.19 190 GLN A C 1
ATOM 1478 O O . GLN A 1 190 ? -13.369 0.067 2.216 1.00 94.19 190 GLN A O 1
ATOM 1483 N N . SER A 1 191 ? -12.520 0.607 0.203 1.00 93.38 191 SER A N 1
ATOM 1484 C CA . SER A 1 191 ? -13.574 1.552 -0.146 1.00 93.38 191 SER A CA 1
ATOM 1485 C C . SER A 1 191 ? -14.029 1.372 -1.591 1.00 93.38 191 SER A C 1
ATOM 1487 O O . SER A 1 191 ? -13.259 1.173 -2.521 1.00 93.38 191 SER A O 1
ATOM 1489 N N . SER A 1 192 ? -15.333 1.519 -1.818 1.00 92.94 192 SER A N 1
ATOM 1490 C CA . SER A 1 192 ? -15.914 1.393 -3.163 1.00 92.94 192 SER A CA 1
ATOM 1491 C C . SER A 1 192 ? -15.553 2.545 -4.109 1.00 92.94 192 SER A C 1
ATOM 1493 O O . SER A 1 192 ? -15.844 2.471 -5.304 1.00 92.94 192 SER A O 1
ATOM 1495 N N . LYS A 1 193 ? -14.980 3.639 -3.588 1.00 93.31 193 LYS A N 1
ATOM 1496 C CA . LYS A 1 193 ? -14.746 4.880 -4.344 1.00 93.31 193 LYS A CA 1
ATOM 1497 C C . LYS A 1 193 ? -13.331 5.442 -4.208 1.00 93.31 193 LYS A C 1
ATOM 1499 O O . LYS A 1 193 ? -12.915 6.219 -5.070 1.00 93.31 193 LYS A O 1
ATOM 1504 N N . TYR A 1 194 ? -12.633 5.122 -3.128 1.00 94.06 194 TYR A N 1
ATOM 1505 C CA . TYR A 1 194 ? -11.363 5.740 -2.771 1.00 94.06 194 TYR A CA 1
ATOM 1506 C C . TYR A 1 194 ? -10.335 4.674 -2.460 1.00 94.06 194 TYR A C 1
ATOM 1508 O O . TYR A 1 194 ? -10.691 3.610 -1.996 1.00 94.06 194 TYR A O 1
ATOM 1516 N N . GLN A 1 195 ? -9.080 5.038 -2.654 1.00 92.62 195 GLN A N 1
ATOM 1517 C CA . GLN A 1 195 ? -7.900 4.219 -2.414 1.00 92.62 195 GLN A CA 1
ATOM 1518 C C . GLN A 1 195 ? -7.993 3.273 -1.212 1.00 92.62 195 GLN A C 1
ATOM 1520 O O . GLN A 1 195 ? -8.091 3.726 -0.068 1.00 92.62 195 GLN A O 1
ATOM 1525 N N . ASP A 1 196 ? -7.865 1.980 -1.493 1.00 95.81 196 ASP A N 1
ATOM 1526 C CA . ASP A 1 196 ? -7.633 0.958 -0.484 1.00 95.81 196 ASP A CA 1
ATOM 1527 C C . ASP A 1 196 ? -6.243 1.151 0.141 1.00 95.81 196 ASP A C 1
ATOM 1529 O O . ASP A 1 196 ? -5.254 1.447 -0.544 1.00 95.81 196 ASP A O 1
ATOM 1533 N N . LEU A 1 197 ? -6.154 0.986 1.462 1.00 96.00 197 LEU A N 1
ATOM 1534 C CA . LEU A 1 197 ? -4.918 1.215 2.216 1.00 96.00 197 LEU A CA 1
ATOM 1535 C C . LEU A 1 197 ? -4.562 0.022 3.082 1.00 96.00 197 LEU A C 1
ATOM 1537 O O . LEU A 1 197 ? -5.380 -0.387 3.904 1.00 96.00 197 LEU A O 1
ATOM 1541 N N . ILE A 1 198 ? -3.317 -0.441 2.990 1.00 96.94 198 ILE A N 1
ATOM 1542 C CA . ILE A 1 198 ? -2.737 -1.314 4.008 1.00 96.94 198 ILE A CA 1
ATOM 1543 C C . ILE A 1 198 ? -2.282 -0.477 5.201 1.00 96.94 198 ILE A C 1
ATOM 1545 O O . ILE A 1 198 ? -1.626 0.555 5.043 1.00 96.94 198 ILE A O 1
ATOM 1549 N N . VAL A 1 199 ? -2.634 -0.925 6.401 1.00 95.38 199 VAL A N 1
ATOM 1550 C CA . VAL A 1 199 ? -2.363 -0.233 7.660 1.00 95.38 199 VAL A CA 1
ATOM 1551 C C . VAL A 1 199 ? -1.824 -1.212 8.685 1.00 95.38 199 VAL A C 1
ATOM 1553 O O . VAL A 1 199 ? -2.359 -2.309 8.839 1.00 95.38 199 VAL A O 1
ATOM 1556 N N . ARG A 1 200 ? -0.786 -0.796 9.417 1.00 93.06 200 ARG A N 1
ATOM 1557 C CA . ARG A 1 200 ? -0.317 -1.527 10.595 1.00 93.06 200 ARG A CA 1
ATOM 1558 C C . ARG A 1 200 ? -1.215 -1.176 11.771 1.00 93.06 200 ARG A C 1
ATOM 1560 O O . ARG A 1 200 ? -1.182 -0.039 12.228 1.00 93.06 200 ARG A O 1
ATOM 1567 N N . VAL A 1 201 ? -1.988 -2.131 12.267 1.00 88.06 201 VAL A N 1
ATOM 1568 C CA . VAL A 1 201 ? -2.918 -1.927 13.377 1.00 88.06 201 VAL A CA 1
ATOM 1569 C C . VAL A 1 201 ? -2.454 -2.804 14.548 1.00 88.06 201 VAL A C 1
ATOM 1571 O O . VAL A 1 201 ? -2.783 -3.988 14.601 1.00 88.06 201 VAL A O 1
ATOM 1574 N N . PRO A 1 202 ? -1.609 -2.282 15.458 1.00 74.31 202 PRO A N 1
ATOM 1575 C CA . PRO A 1 202 ? -1.108 -3.070 16.576 1.00 74.31 202 PRO A CA 1
ATOM 1576 C C . PRO A 1 202 ? 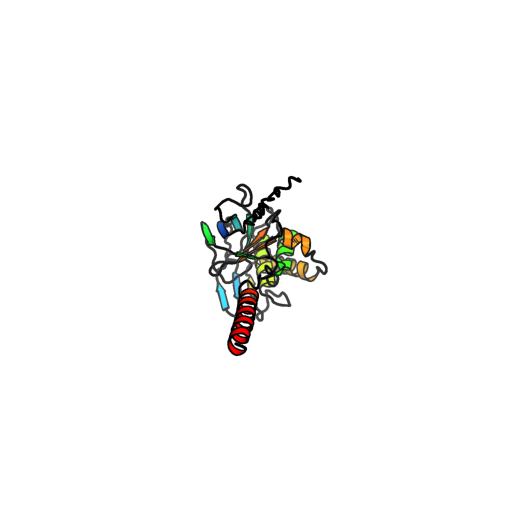-2.265 -3.509 17.479 1.00 74.31 202 PRO A C 1
ATOM 1578 O O . PRO A 1 202 ? -3.087 -2.691 17.884 1.00 74.31 202 PRO A O 1
ATOM 1581 N N . ASN A 1 203 ? -2.291 -4.796 17.831 1.00 64.50 203 ASN A N 1
ATOM 1582 C CA . ASN A 1 203 ? -3.276 -5.392 18.738 1.00 64.50 203 ASN A CA 1
ATOM 1583 C C . ASN A 1 203 ? -4.733 -5.300 18.260 1.00 64.50 203 ASN A C 1
ATOM 1585 O O . ASN A 1 203 ? -5.629 -5.123 19.088 1.00 64.50 203 ASN A O 1
ATOM 1589 N N . VAL A 1 204 ? -5.004 -5.457 16.960 1.00 56.47 204 VAL A N 1
ATOM 1590 C CA . VAL A 1 204 ? -6.378 -5.785 16.555 1.00 56.47 204 VAL A CA 1
ATOM 1591 C C . VAL A 1 204 ? -6.685 -7.165 17.122 1.00 56.47 204 VAL A C 1
ATOM 1593 O O . VAL A 1 204 ? -5.963 -8.115 16.810 1.00 56.47 204 VAL A O 1
ATOM 1596 N N . PRO A 1 205 ? -7.721 -7.325 17.964 1.00 51.28 205 PRO A N 1
ATOM 1597 C CA . PRO A 1 205 ? -8.226 -8.652 18.262 1.00 51.28 205 PRO A CA 1
ATOM 1598 C C . PRO A 1 205 ? -8.569 -9.282 16.913 1.00 51.28 205 PRO A C 1
ATOM 1600 O O . PRO A 1 205 ? -9.421 -8.754 16.203 1.00 51.28 205 PRO A O 1
ATOM 1603 N N . THR A 1 206 ? -7.906 -10.375 16.534 1.00 48.72 206 THR A N 1
ATOM 1604 C CA . THR A 1 206 ? -8.056 -11.091 15.248 1.00 48.72 206 THR A CA 1
ATOM 1605 C C . THR A 1 206 ? -9.466 -11.655 14.997 1.00 48.72 206 THR A C 1
ATOM 1607 O O . THR A 1 206 ? -9.679 -12.498 14.135 1.00 48.72 206 THR A O 1
ATOM 1610 N N . THR A 1 207 ? -10.475 -11.178 15.716 1.00 45.75 207 THR A N 1
ATOM 1611 C CA . THR A 1 207 ? -11.860 -11.634 15.708 1.00 45.75 207 THR A CA 1
ATOM 1612 C C . THR A 1 207 ? -12.737 -10.856 14.719 1.00 45.75 207 THR A C 1
ATOM 1614 O O . THR A 1 207 ? -13.841 -10.456 15.081 1.00 45.75 207 THR A O 1
ATOM 1617 N N . ALA A 1 208 ? -12.270 -10.584 13.496 1.00 43.16 208 ALA A N 1
ATOM 1618 C CA . ALA A 1 208 ? -13.085 -9.858 12.510 1.00 43.16 208 ALA A CA 1
ATOM 1619 C C . ALA A 1 208 ? -12.945 -10.322 11.051 1.00 43.16 208 ALA A C 1
ATOM 1621 O O . ALA A 1 208 ? -13.346 -9.601 10.142 1.00 43.16 208 ALA A O 1
ATOM 1622 N N . VAL A 1 209 ? -12.510 -11.558 10.804 1.00 43.53 209 VAL A N 1
ATOM 1623 C CA . VAL A 1 209 ? -13.326 -12.340 9.872 1.00 43.53 209 VAL A CA 1
ATOM 1624 C C . VAL A 1 209 ? -14.447 -12.849 10.764 1.00 43.53 209 VAL A C 1
ATOM 1626 O O . VAL A 1 209 ? -14.144 -13.591 11.700 1.00 43.53 209 VAL A O 1
ATOM 1629 N N . PRO A 1 210 ? -15.711 -12.413 10.611 1.00 44.00 210 PRO A N 1
ATOM 1630 C CA . PRO A 1 210 ? -16.777 -13.192 11.200 1.00 44.00 210 PRO A CA 1
ATOM 1631 C C . PRO A 1 210 ? -16.583 -14.592 10.624 1.00 44.00 210 PRO A C 1
ATOM 1633 O O . PRO A 1 210 ? -16.814 -14.785 9.428 1.00 44.00 210 PRO A O 1
ATOM 1636 N N . ASP A 1 211 ? -16.118 -15.547 11.447 1.00 41.78 211 ASP A N 1
ATOM 1637 C CA . ASP A 1 211 ? -16.383 -16.966 11.208 1.00 41.78 211 ASP A CA 1
ATOM 1638 C C . ASP A 1 211 ? -17.794 -16.986 10.653 1.00 41.78 211 ASP A C 1
ATOM 1640 O O . ASP A 1 211 ? -18.636 -16.371 11.321 1.00 41.78 211 ASP A O 1
ATOM 1644 N N . PRO A 1 212 ? -18.036 -17.521 9.436 1.00 43.91 212 PRO A N 1
ATOM 1645 C CA . PRO A 1 212 ? -19.313 -17.381 8.756 1.00 43.91 212 PRO A CA 1
ATOM 1646 C C . PRO A 1 212 ? -20.353 -17.748 9.785 1.00 43.91 212 PRO A C 1
ATOM 1648 O O . PRO A 1 212 ? -20.421 -18.920 10.154 1.00 43.91 212 PRO A O 1
ATOM 1651 N N . VAL A 1 213 ? -21.017 -16.723 10.349 1.00 45.31 213 VAL A N 1
ATOM 1652 C CA . VAL A 1 213 ? -21.752 -16.893 11.604 1.00 45.31 213 VAL A CA 1
ATOM 1653 C C . VAL A 1 213 ? -22.717 -17.978 11.228 1.00 45.31 213 VAL A C 1
ATOM 1655 O O . VAL A 1 213 ? -23.460 -17.697 10.279 1.00 45.31 213 VAL A O 1
ATOM 1658 N N . PRO A 1 214 ? -22.601 -19.206 11.791 1.00 48.72 214 PRO A N 1
ATOM 1659 C CA . PRO A 1 214 ? -23.271 -20.371 11.248 1.00 48.72 214 PRO A CA 1
ATOM 1660 C C . PRO A 1 214 ? -24.695 -19.926 11.191 1.00 48.72 214 PRO A C 1
ATOM 1662 O O . PRO A 1 214 ? -25.268 -19.636 12.244 1.00 48.72 214 PRO A O 1
ATOM 1665 N N . THR A 1 215 ? -25.151 -19.650 9.968 1.00 48.94 215 THR A N 1
ATOM 1666 C CA . THR A 1 215 ? -26.334 -18.831 9.795 1.00 48.94 215 THR A CA 1
ATOM 1667 C C . THR A 1 215 ? -27.345 -19.711 10.477 1.00 48.94 215 THR A C 1
ATOM 1669 O O . THR A 1 215 ? -27.496 -20.856 10.030 1.00 48.94 215 THR A O 1
ATOM 1672 N N . PRO A 1 216 ? -27.926 -19.304 11.628 1.00 54.69 216 PRO A N 1
ATOM 1673 C CA . PRO A 1 216 ? -28.976 -20.123 12.193 1.00 54.69 216 PRO A CA 1
ATOM 1674 C C . PRO A 1 216 ? -29.906 -20.261 11.004 1.00 54.69 216 PRO A C 1
ATOM 1676 O O . PRO A 1 216 ? -30.128 -19.257 10.346 1.00 54.69 216 PRO A O 1
ATOM 1679 N N . GLU A 1 217 ? -30.306 -21.446 10.571 1.00 62.44 217 GLU A N 1
ATOM 1680 C CA . GLU A 1 217 ? -31.308 -21.516 9.514 1.00 62.44 217 GLU A CA 1
ATOM 1681 C C . GLU A 1 217 ? -32.629 -21.118 10.200 1.00 62.44 217 GLU A C 1
ATOM 1683 O O . GLU A 1 217 ? -33.393 -22.010 10.581 1.00 62.44 217 GLU A O 1
ATOM 1688 N N . PRO A 1 218 ? -32.917 -19.833 10.530 1.00 57.31 218 PRO A N 1
ATOM 1689 C CA . PRO A 1 218 ? -33.766 -19.528 11.673 1.00 57.31 218 PRO A CA 1
ATOM 1690 C C . PRO A 1 218 ? -35.237 -19.564 11.256 1.00 57.31 218 PRO A C 1
ATOM 1692 O O . PRO A 1 218 ? -36.130 -19.473 12.087 1.00 57.31 218 PRO A O 1
ATOM 1695 N N . ALA A 1 219 ? -35.506 -19.729 9.963 1.00 68.38 219 ALA A N 1
ATOM 1696 C CA . ALA A 1 219 ? -36.836 -19.796 9.401 1.00 68.38 219 ALA A CA 1
ATOM 1697 C C . ALA A 1 219 ? -37.075 -21.141 8.717 1.00 68.38 219 ALA A C 1
ATOM 1699 O O . ALA A 1 219 ? -38.153 -21.692 8.870 1.00 68.38 219 ALA A O 1
ATOM 1700 N N . SER A 1 220 ? -36.090 -21.723 8.030 1.00 73.56 220 SER A N 1
ATOM 1701 C CA . SER A 1 220 ? -36.282 -22.957 7.255 1.00 73.56 220 SER A CA 1
ATOM 1702 C C . SER A 1 220 ? -36.622 -24.155 8.145 1.00 73.56 220 SER A C 1
ATOM 1704 O O . SER A 1 220 ? -37.612 -24.840 7.895 1.00 73.56 220 SER A O 1
ATOM 1706 N N . MET A 1 221 ? -35.877 -24.360 9.237 1.00 80.44 221 MET A N 1
ATOM 1707 C CA . MET A 1 221 ? -36.144 -25.429 10.212 1.00 80.44 221 MET A CA 1
ATOM 1708 C C . MET A 1 221 ? -37.452 -25.200 10.979 1.00 80.44 221 MET A C 1
ATOM 1710 O O . MET A 1 221 ? -38.213 -26.139 11.215 1.00 80.44 221 MET A O 1
ATOM 1714 N N . MET A 1 222 ? -37.760 -23.948 11.333 1.00 81.44 222 MET A N 1
ATOM 1715 C CA . MET A 1 222 ? -39.000 -23.612 12.036 1.00 81.44 222 MET A CA 1
ATOM 1716 C C . MET A 1 222 ? -40.230 -23.754 11.126 1.00 81.44 222 MET A C 1
ATOM 1718 O O . MET A 1 222 ? -41.258 -24.275 11.555 1.00 81.44 222 MET A O 1
ATOM 1722 N N . LEU A 1 223 ? -40.120 -23.361 9.857 1.00 85.25 223 LEU A N 1
ATOM 1723 C CA . LEU A 1 223 ? -41.174 -23.464 8.849 1.00 85.25 223 LEU A CA 1
ATOM 1724 C C . LEU A 1 223 ? -41.381 -24.922 8.415 1.00 85.25 223 LEU A C 1
ATOM 1726 O O . LEU A 1 223 ? -42.524 -25.356 8.273 1.00 85.25 223 LEU A O 1
ATOM 1730 N N . LEU A 1 224 ? -40.308 -25.718 8.331 1.00 88.94 224 LEU A N 1
ATOM 1731 C CA . LEU A 1 224 ? -40.381 -27.174 8.173 1.00 88.94 224 LEU A CA 1
ATOM 1732 C C . LEU A 1 224 ? -41.068 -27.834 9.383 1.00 88.94 224 LEU A C 1
ATOM 1734 O O . LEU A 1 224 ? -41.964 -28.664 9.213 1.00 88.94 224 LEU A O 1
ATOM 1738 N N . GLY A 1 225 ? -40.707 -27.423 10.603 1.00 87.88 225 GLY A N 1
ATOM 1739 C CA . GLY A 1 225 ? -41.320 -27.904 11.843 1.00 87.88 225 GLY A CA 1
ATOM 1740 C C . GLY A 1 225 ? -42.813 -27.573 11.944 1.00 87.88 225 GLY A C 1
ATOM 1741 O O . GLY A 1 225 ? -43.628 -28.445 12.256 1.00 87.88 225 GLY A O 1
ATOM 1742 N N . MET A 1 226 ? -43.203 -26.339 11.609 1.00 91.19 226 MET A N 1
ATOM 1743 C CA . MET A 1 226 ? -44.610 -25.924 11.562 1.00 91.19 226 MET A CA 1
ATOM 1744 C C . MET A 1 226 ? -45.389 -26.625 10.441 1.00 91.19 226 MET A C 1
ATOM 1746 O O . MET A 1 226 ? -46.537 -27.023 10.653 1.00 91.19 226 MET A O 1
ATOM 1750 N N . GLY A 1 227 ? -44.768 -26.849 9.279 1.00 92.25 227 GLY A N 1
ATOM 1751 C CA . GLY A 1 227 ? -45.368 -27.598 8.174 1.00 92.25 227 GLY A CA 1
ATOM 1752 C C . GLY A 1 227 ? -45.707 -29.044 8.553 1.00 92.25 227 GLY A C 1
ATOM 1753 O O . GLY A 1 227 ? -46.820 -29.512 8.292 1.00 92.25 227 GLY A O 1
ATOM 1754 N N . LEU A 1 228 ? -44.795 -29.739 9.242 1.00 92.81 228 LEU A N 1
ATOM 1755 C CA . LEU A 1 228 ? -45.022 -31.110 9.712 1.00 92.81 228 LEU A CA 1
ATOM 1756 C C . LEU A 1 228 ? -46.142 -31.188 10.759 1.00 92.81 228 LEU A C 1
ATOM 1758 O O . LEU A 1 228 ? -47.013 -32.056 10.661 1.00 92.81 228 LEU A O 1
ATOM 1762 N N . LEU A 1 229 ? -46.180 -30.259 11.721 1.00 89.31 229 LEU A N 1
ATOM 1763 C CA . LEU A 1 229 ? -47.265 -30.185 12.709 1.00 89.31 229 LEU A CA 1
ATOM 1764 C C . LEU A 1 229 ? -48.638 -29.949 12.053 1.00 89.31 229 LEU A C 1
ATOM 1766 O O . LEU A 1 229 ? -49.624 -30.580 12.447 1.00 89.31 229 LEU A O 1
ATOM 1770 N N . GLY A 1 230 ? -48.703 -29.115 11.009 1.00 91.38 230 GLY A N 1
ATOM 1771 C CA . GLY A 1 230 ? -49.922 -28.899 10.224 1.00 91.38 230 GLY A CA 1
ATOM 1772 C C . GLY A 1 230 ? -50.431 -30.171 9.528 1.00 91.38 230 GLY A C 1
ATOM 1773 O O . GLY A 1 230 ? -51.623 -30.489 9.594 1.00 91.38 230 GLY A O 1
ATOM 1774 N N . LEU A 1 231 ? -49.529 -30.955 8.927 1.00 89.31 231 LEU A N 1
ATOM 1775 C CA . LEU A 1 231 ? -49.850 -32.224 8.256 1.00 89.31 231 LEU A CA 1
ATOM 1776 C C . LEU A 1 231 ? -50.399 -33.289 9.220 1.00 89.31 231 LEU A C 1
ATOM 1778 O O . LEU A 1 231 ? -51.383 -33.968 8.904 1.00 89.31 231 LEU A O 1
ATOM 1782 N N . PHE A 1 232 ? -49.826 -33.412 10.423 1.00 89.38 232 PHE A N 1
ATOM 1783 C CA . PHE A 1 232 ? -50.348 -34.328 11.445 1.00 89.38 232 PHE A CA 1
ATOM 1784 C C . PHE A 1 232 ? -51.740 -33.917 11.951 1.00 89.38 232 PHE A C 1
ATOM 1786 O O . PHE A 1 232 ? -52.581 -34.786 12.206 1.00 89.38 232 PHE A O 1
ATOM 1793 N N . GLY A 1 233 ? -52.021 -32.612 12.039 1.00 86.25 233 GLY A N 1
ATOM 1794 C CA . GLY A 1 233 ? -53.343 -32.091 12.396 1.00 86.25 233 GLY A CA 1
ATOM 1795 C C . GLY A 1 233 ? -54.435 -32.471 11.387 1.00 86.25 233 GLY A C 1
ATOM 1796 O O . GLY A 1 233 ? -55.508 -32.939 11.779 1.00 86.25 233 GLY A O 1
ATOM 1797 N N . LEU A 1 234 ? -54.152 -32.351 10.085 1.00 87.88 234 LEU A N 1
ATOM 1798 C CA . LEU A 1 234 ? -55.110 -32.669 9.015 1.00 87.88 234 LEU A CA 1
ATOM 1799 C C . LEU A 1 234 ? -55.469 -34.163 8.957 1.00 87.88 234 LEU A C 1
ATOM 1801 O O . LEU A 1 234 ? -56.642 -34.510 8.789 1.00 87.88 234 LEU A O 1
ATOM 1805 N N . ARG A 1 235 ? -54.502 -35.061 9.190 1.00 84.81 235 ARG A N 1
ATOM 1806 C CA . ARG A 1 235 ? -54.736 -36.519 9.187 1.00 84.81 235 ARG A CA 1
ATOM 1807 C C . ARG A 1 235 ? -55.716 -36.973 10.274 1.00 84.81 235 ARG A C 1
ATOM 1809 O O . ARG A 1 235 ? -56.445 -37.946 10.081 1.00 84.81 235 ARG A O 1
ATOM 1816 N N . ARG A 1 236 ? -55.766 -36.275 11.415 1.00 81.06 236 ARG A N 1
ATOM 1817 C CA . ARG A 1 236 ? -56.690 -36.602 12.514 1.00 81.06 236 ARG A CA 1
ATOM 1818 C C . ARG A 1 236 ? -58.142 -36.238 12.188 1.00 81.06 236 ARG A C 1
ATOM 1820 O O . ARG A 1 236 ? -59.043 -36.896 12.699 1.00 81.06 236 ARG A O 1
ATOM 1827 N N . LYS A 1 237 ? -58.367 -35.237 11.330 1.00 80.56 237 LYS A N 1
ATOM 1828 C CA . LYS A 1 237 ? -59.710 -34.799 10.922 1.00 80.56 237 LYS A CA 1
ATOM 1829 C C . LYS A 1 237 ? -60.350 -35.730 9.889 1.00 80.56 237 LYS A C 1
ATOM 1831 O O . LYS A 1 237 ? -61.555 -35.883 9.921 1.00 80.56 237 LYS A O 1
ATOM 1836 N N . GLN A 1 238 ? -59.564 -36.379 9.025 1.00 79.50 238 GLN A N 1
ATOM 1837 C CA . GLN A 1 238 ? -60.083 -37.322 8.018 1.00 79.50 238 GLN A CA 1
ATOM 1838 C C . GLN A 1 238 ? -60.428 -38.718 8.567 1.00 79.50 238 GLN A C 1
ATOM 1840 O O . GLN A 1 238 ? -61.062 -39.506 7.877 1.00 79.50 238 GLN A O 1
ATOM 1845 N N . ARG A 1 239 ? -59.976 -39.057 9.783 1.00 75.94 239 ARG A N 1
ATOM 1846 C CA . ARG A 1 239 ? -60.290 -40.337 10.450 1.00 75.94 239 ARG A CA 1
ATOM 1847 C C . ARG A 1 239 ? -61.457 -40.247 11.443 1.00 75.94 239 ARG A C 1
ATOM 1849 O O . ARG A 1 239 ? -61.759 -41.247 12.089 1.00 75.94 239 ARG A O 1
ATOM 1856 N N . ARG A 1 240 ? -62.050 -39.066 11.609 1.00 63.25 240 ARG A N 1
ATOM 1857 C CA . ARG A 1 240 ? -63.323 -38.864 12.306 1.00 63.25 240 ARG A CA 1
ATOM 1858 C C . ARG A 1 240 ? -64.399 -38.620 11.267 1.00 63.25 240 ARG A C 1
ATOM 1860 O O . ARG A 1 240 ? -65.521 -39.095 11.514 1.00 63.25 240 ARG A O 1
#

Solvent-accessible surface area (backbone atoms only — not comparable to full-atom values): 13787 Å² total; per-residue (Å²): 136,87,89,81,82,78,83,80,78,80,79,76,76,76,76,77,81,74,76,78,75,77,54,50,40,31,40,28,32,67,34,60,52,98,44,79,43,66,52,35,36,36,33,48,78,84,42,83,44,74,66,47,63,36,50,54,30,34,30,42,47,18,28,78,86,68,47,58,77,54,83,83,55,67,36,56,29,39,54,44,45,84,82,47,56,83,60,77,64,39,72,41,68,29,48,65,38,54,19,83,82,38,63,38,26,52,62,36,47,50,49,46,68,75,68,63,56,95,84,59,50,73,51,52,42,32,5,50,42,53,31,30,30,42,41,34,47,60,51,95,66,92,45,50,82,45,94,73,65,40,40,26,43,58,52,75,50,62,68,28,46,50,41,16,52,54,52,47,56,51,61,79,67,58,90,72,76,62,60,71,66,47,49,36,31,30,33,28,37,41,43,99,76,37,46,25,32,38,32,59,42,82,80,48,78,78,76,64,68,72,66,75,65,75,68,69,65,78,53,63,58,53,51,52,52,52,51,52,55,52,53,59,55,54,59,61,62,76,75,107

Foldseek 3Di:
DDDDDDDPPPPPPPPDPPPPQFFQFKKWQADFPPFQDQFFWKDAPNDIDGSFGFTWTWMFTATPVRDGLPPPGTWTKAFQARPFADDHRDMATWGKAFLVVAQLSLLLLVLCVPQDDPPDDSLLRLLNNLLSNQRRLNDPDRDQPDPDGRMHTPGPDVSSVVSNVVSNVVSVPDPCRPRPVSSQQWIWIDDPHGTIIITGRHGNPSCPVPPVVPPPPVCPVVVVVVVVVVVVVVVVVVVD

pLDDT: mean 81.66, std 17.7, range [35.84, 97.44]

Secondary structure (DSSP, 8-state):
-----------------------EEEEEEEEE-S--EEEEEEEETTEEEEEEEE--EEEEEEETTS-BTTTTPPEEEEES-SSS---TT-EEE-EEEEGGGSTTHHHHHHHHHHH--TT--HHHHHHHHHHHHHHHTT-SS--TT-SSSSEEEEE--HHHHHHHHHHHHHHTT-S---HHHHHTTEEEEE-SSS--EEEE-TT--STTS--------TTHHHHHHHHHHHHHHHHHHTT-

Sequence (240 aa):
MKKYFAHLAVFTIALSSFSAIASAESLTVKNFAQLQWKTGTFWSEGKEHKGVGTTAMQLELRNTEGEMMNGEELFVGFCVDPVQPMYKNLAVNVTMTNVDNVTGGLEAAWLFDSVYNESLSKKKIAGLQYAIWEITSGDSVYDLASTTGHFYAEIRDEAIRNYANDYLALVSKEDNISLDSLSASYMISQSSKYQDLIVRVPNVPTTAVPDPVPTPEPASMMLLGMGLLGLFGLRRKQRR

Organism: NCBI:txid2044937

InterPro domains:
  IPR013424 PEP-CTERM protein-sorting domain [PF07589] (214-237)
  IPR013424 PEP-CTERM protein-sorting domain [TIGR02595] (215-239)

Radius of gyration: 26.52 Å; Cα contacts (8 Å, |Δi|>4): 399; chains: 1; bounding box: 80×57×76 Å

Mean predicted aligned error: 11.13 Å